Protein AF-A0A2N2JG53-F1 (afdb_monomer)

Mean predicted aligned error: 12.27 Å

Solvent-accessible surface area (backbone atoms only — not comparable to full-atom values): 10942 Å² total; per-residue (Å²)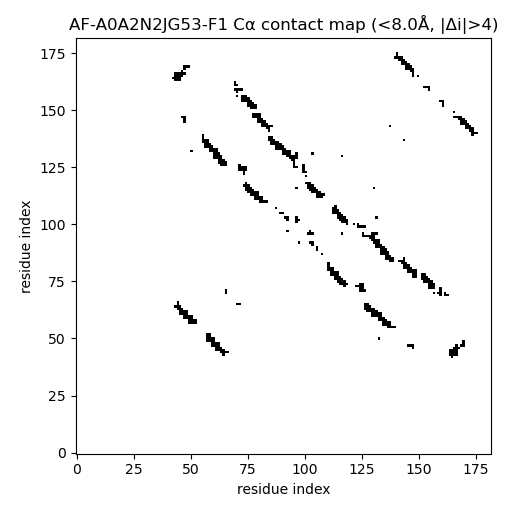: 140,90,82,85,87,82,87,86,84,85,80,91,79,88,79,88,82,84,91,78,90,75,91,74,79,88,74,83,72,78,76,77,72,67,79,81,70,76,70,80,68,68,85,39,28,35,35,67,40,82,49,71,73,52,95,51,40,40,32,36,30,38,33,38,42,73,52,96,88,47,49,61,28,34,27,41,33,36,37,34,40,46,38,62,44,59,43,84,73,51,72,47,72,25,66,24,27,54,75,37,68,36,46,72,47,76,43,85,68,85,53,32,36,44,38,35,39,35,44,97,87,54,78,49,51,43,58,61,34,44,37,31,38,40,34,28,41,44,45,87,75,40,54,31,40,40,30,72,45,86,90,51,62,46,35,35,56,64,65,33,48,55,86,65,32,72,39,72,65,42,74,43,73,46,74,76,78,76,75,83,76,132

Radius of gyration: 23.99 Å; Cα contacts (8 Å, |Δi|>4): 329; chains: 1; bounding box: 54×75×63 Å

Sequence (182 aa):
MTQHLTLGCAALALLLGGALTACDAPATRTASTPPAVSADEAPETLALALGPRADEVITVDLVYRRRAEQVAPRMMELWIDRGPGLTYLGAESLAATMAADKDLVVQDRGDALRIVVYASSNLTELDSGPLARLTFRRVAGADATLTLIPQLPIFAPASANDGLLLGPPLVLTASSATGGTP

Structure (mmCIF, N/CA/C/O backbone):
data_AF-A0A2N2JG53-F1
#
_entry.id   AF-A0A2N2JG53-F1
#
loop_
_atom_site.group_PDB
_atom_site.id
_atom_site.type_symbol
_atom_site.label_atom_id
_atom_site.label_alt_id
_atom_site.label_comp_id
_atom_site.label_asym_id
_atom_site.label_entity_id
_atom_site.label_seq_id
_atom_site.pdbx_PDB_ins_code
_atom_site.Cartn_x
_atom_site.Cartn_y
_atom_site.Cartn_z
_atom_site.occupancy
_atom_site.B_iso_or_equiv
_atom_site.auth_seq_id
_atom_site.auth_comp_id
_atom_site.auth_asym_id
_atom_site.auth_atom_id
_atom_site.pdbx_PDB_model_num
ATOM 1 N N . MET A 1 1 ? -16.201 -53.270 -5.268 1.00 51.31 1 MET A N 1
ATOM 2 C CA . MET A 1 1 ? -17.380 -52.473 -5.659 1.00 51.31 1 MET A CA 1
ATOM 3 C C . MET A 1 1 ? -16.929 -51.504 -6.727 1.00 51.31 1 MET A C 1
ATOM 5 O O . MET A 1 1 ? -15.994 -50.751 -6.504 1.00 51.31 1 MET A O 1
ATOM 9 N N . THR A 1 2 ? -17.504 -51.659 -7.908 1.00 49.53 2 THR A N 1
ATOM 10 C CA . THR A 1 2 ? -16.992 -51.201 -9.200 1.00 49.53 2 THR A CA 1
ATOM 11 C C . THR A 1 2 ? -17.960 -50.142 -9.719 1.00 49.53 2 THR A C 1
ATOM 13 O O . THR A 1 2 ? -19.114 -50.474 -9.968 1.00 49.53 2 THR A O 1
ATOM 16 N N . GLN A 1 3 ? -17.533 -48.886 -9.853 1.00 52.88 3 GLN A N 1
ATOM 17 C CA . GLN A 1 3 ? -18.294 -47.819 -10.523 1.00 52.88 3 GLN A CA 1
ATOM 18 C C . GLN A 1 3 ? -17.277 -46.945 -11.273 1.00 52.88 3 GLN A C 1
ATOM 20 O O . GLN A 1 3 ? -16.369 -46.403 -10.657 1.00 52.88 3 GLN A O 1
ATOM 25 N N . HIS A 1 4 ? -17.127 -47.127 -12.586 1.00 49.56 4 HIS A N 1
ATOM 26 C CA . HIS A 1 4 ? -17.902 -46.576 -13.712 1.00 49.56 4 HIS A CA 1
ATOM 27 C C . HIS A 1 4 ? -17.588 -45.107 -14.048 1.00 49.56 4 HIS A C 1
ATOM 29 O O . HIS A 1 4 ? -17.813 -44.195 -13.263 1.00 49.56 4 HIS A O 1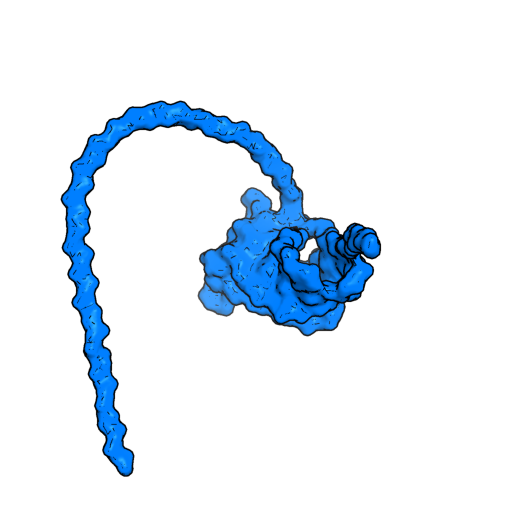
ATOM 35 N N . LEU A 1 5 ? -17.055 -44.965 -15.269 1.00 56.75 5 LEU A N 1
ATOM 36 C CA . LEU A 1 5 ? -16.703 -43.777 -16.043 1.00 56.75 5 LEU A CA 1
ATOM 37 C C . LEU A 1 5 ? -17.785 -42.689 -16.104 1.00 56.75 5 LEU A C 1
ATOM 39 O O . LEU A 1 5 ? -18.957 -43.017 -16.250 1.00 56.75 5 LEU A O 1
ATOM 43 N N . THR A 1 6 ? -17.341 -41.440 -16.300 1.00 57.38 6 THR A N 1
ATOM 44 C CA . THR A 1 6 ? -17.927 -40.565 -17.336 1.00 57.38 6 THR A CA 1
ATOM 45 C C . THR A 1 6 ? -16.889 -39.569 -17.866 1.00 57.38 6 THR A C 1
ATOM 47 O O . THR A 1 6 ? -16.484 -38.644 -17.168 1.00 57.38 6 THR A O 1
ATOM 50 N N . LEU A 1 7 ? -16.454 -39.787 -19.114 1.00 52.16 7 LEU A N 1
ATOM 51 C CA . LEU A 1 7 ? -15.767 -38.811 -19.962 1.00 52.16 7 LEU A CA 1
ATOM 52 C C . LEU A 1 7 ? -16.781 -37.739 -20.394 1.00 52.16 7 LEU A C 1
ATOM 54 O O . LEU A 1 7 ? -17.780 -38.068 -21.032 1.00 52.16 7 LEU A O 1
ATOM 58 N N . GLY A 1 8 ? -16.505 -36.470 -20.096 1.00 52.03 8 GLY A N 1
ATOM 59 C CA . GLY A 1 8 ? -17.239 -35.328 -20.640 1.00 52.03 8 GLY A CA 1
ATOM 60 C C . GLY A 1 8 ? -16.557 -34.781 -21.893 1.00 52.03 8 GLY A C 1
ATOM 61 O O . GLY A 1 8 ? -15.570 -34.061 -21.797 1.00 52.03 8 GLY A O 1
ATOM 62 N N . CYS A 1 9 ? -17.094 -35.138 -23.060 1.00 50.78 9 CYS A N 1
ATOM 63 C CA . CYS A 1 9 ? -16.890 -34.461 -24.343 1.00 50.78 9 CYS A CA 1
ATOM 64 C C . CYS A 1 9 ? -17.847 -33.266 -24.444 1.00 50.78 9 CYS A C 1
ATOM 66 O O . CYS A 1 9 ? -19.046 -33.481 -24.300 1.00 50.78 9 CYS A O 1
ATOM 68 N N . ALA A 1 10 ? -17.353 -32.064 -24.753 1.00 51.84 10 ALA A N 1
ATOM 69 C CA . ALA A 1 10 ? -18.072 -30.985 -25.454 1.00 51.84 10 ALA A CA 1
ATOM 70 C C . ALA A 1 10 ? -17.210 -29.714 -25.436 1.00 51.84 10 ALA A C 1
ATOM 72 O O . ALA A 1 10 ? -16.575 -29.424 -24.434 1.00 51.84 10 ALA A O 1
ATOM 73 N N . ALA A 1 11 ? -17.165 -28.846 -26.434 1.00 54.19 11 ALA A N 1
ATOM 74 C CA . ALA A 1 11 ? -17.415 -28.919 -27.863 1.00 54.19 11 ALA A CA 1
ATOM 75 C C . ALA A 1 11 ? -16.736 -27.650 -28.407 1.00 54.19 11 ALA A C 1
ATOM 77 O O . ALA A 1 11 ? -16.880 -26.569 -27.839 1.00 54.19 11 ALA A O 1
ATOM 78 N N . LEU A 1 12 ? -15.957 -27.797 -29.471 1.00 47.41 12 LEU A N 1
ATOM 79 C CA . LEU A 1 12 ? -15.300 -26.712 -30.184 1.00 47.41 12 LEU A CA 1
ATOM 80 C C . LEU A 1 12 ? -16.349 -25.978 -31.036 1.00 47.41 12 LEU A C 1
ATOM 82 O O . LEU A 1 12 ? -16.993 -26.609 -31.871 1.00 47.41 12 LEU A O 1
ATOM 86 N N . ALA A 1 13 ? -16.506 -24.667 -30.860 1.00 60.41 13 ALA A N 1
ATOM 87 C CA . ALA A 1 13 ? -17.309 -23.831 -31.750 1.00 60.41 13 ALA A CA 1
ATOM 88 C C . ALA A 1 13 ? -16.463 -22.649 -32.244 1.00 60.41 13 ALA A C 1
ATOM 90 O O . ALA A 1 13 ? -16.336 -21.626 -31.576 1.00 60.41 13 ALA A O 1
ATOM 91 N N . LEU A 1 14 ? -15.865 -22.825 -33.428 1.00 52.91 14 LEU A N 1
ATOM 92 C CA . LEU A 1 14 ? -15.384 -21.726 -34.259 1.00 52.91 14 LEU A CA 1
ATOM 93 C C . LEU A 1 14 ? -16.596 -20.992 -34.840 1.00 52.91 14 LEU A C 1
ATOM 95 O O . LEU A 1 14 ? -17.401 -21.598 -35.544 1.00 52.91 14 LEU A O 1
ATOM 99 N N . LEU A 1 15 ? -16.666 -19.682 -34.633 1.00 60.59 15 LEU A N 1
ATOM 100 C CA . LEU A 1 15 ? -17.494 -18.789 -35.437 1.00 60.59 15 LEU A CA 1
ATOM 101 C C . LEU A 1 15 ? -16.578 -17.779 -36.127 1.00 60.59 15 LEU A C 1
ATOM 103 O O . LEU A 1 15 ? -16.196 -16.759 -35.562 1.00 60.59 15 LEU A O 1
ATOM 107 N N . LEU A 1 16 ? -16.213 -18.117 -37.367 1.00 52.72 16 LEU A N 1
ATOM 108 C CA . LEU A 1 16 ? -15.824 -17.149 -38.386 1.00 52.72 16 LEU A CA 1
ATOM 109 C C . LEU A 1 16 ? -17.091 -16.432 -38.856 1.00 52.72 16 LEU A C 1
ATOM 111 O O . LEU A 1 16 ? -18.054 -17.086 -39.255 1.00 52.72 16 LEU A O 1
ATOM 115 N N . GLY A 1 17 ? -17.071 -15.103 -38.890 1.00 52.78 17 GLY A N 1
ATOM 116 C CA . GLY A 1 17 ? -18.155 -14.348 -39.503 1.00 52.78 17 GLY A CA 1
ATOM 117 C C . GLY A 1 17 ? -17.860 -12.862 -39.648 1.00 52.78 17 GLY A C 1
ATOM 118 O O . GLY A 1 17 ? -17.919 -12.128 -38.672 1.00 52.78 17 GLY A O 1
ATOM 119 N N . GLY A 1 18 ? -17.643 -12.436 -40.895 1.00 54.12 18 GLY A N 1
ATOM 120 C CA . GLY A 1 18 ? -18.134 -11.145 -41.383 1.00 54.12 18 GLY A CA 1
ATOM 121 C C . GLY A 1 18 ? -17.152 -9.978 -41.386 1.00 54.12 18 GLY A C 1
ATOM 122 O O . GLY A 1 18 ? -17.133 -9.168 -40.468 1.00 54.12 18 GLY A O 1
ATOM 123 N N . ALA A 1 19 ? -16.435 -9.821 -42.499 1.00 49.44 19 ALA A N 1
ATOM 124 C CA . ALA A 1 19 ? -15.928 -8.527 -42.936 1.00 49.44 19 ALA A CA 1
ATOM 125 C C . ALA A 1 19 ? -17.060 -7.745 -43.623 1.00 49.44 19 ALA A C 1
ATOM 127 O O . ALA A 1 19 ? -17.623 -8.218 -44.609 1.00 49.44 19 ALA A O 1
ATOM 128 N N . LEU A 1 20 ? -17.354 -6.538 -43.136 1.00 60.88 20 LEU A N 1
ATOM 129 C CA . LEU A 1 20 ? -17.992 -5.479 -43.915 1.00 60.88 20 LEU A CA 1
ATOM 130 C C . LEU A 1 20 ? -17.220 -4.183 -43.672 1.00 60.88 20 LEU A C 1
ATOM 132 O O . LEU A 1 20 ? -17.220 -3.609 -42.587 1.00 60.88 20 LEU A O 1
ATOM 136 N N . THR A 1 21 ? -16.517 -3.773 -44.719 1.00 53.66 21 THR A N 1
ATOM 137 C CA . THR A 1 21 ? -15.813 -2.506 -44.880 1.00 53.66 21 THR A CA 1
ATOM 138 C C . THR A 1 21 ? -16.821 -1.376 -45.071 1.00 53.66 21 THR A C 1
ATOM 140 O O . THR A 1 21 ? -17.429 -1.271 -46.136 1.00 53.66 21 THR A O 1
ATOM 143 N N . ALA A 1 22 ? -16.968 -0.515 -44.067 1.00 55.59 22 ALA A N 1
ATOM 144 C CA . ALA A 1 22 ? -17.555 0.809 -44.226 1.00 55.59 22 ALA A CA 1
ATOM 145 C C . ALA A 1 22 ? -16.414 1.838 -44.243 1.00 55.59 22 ALA A C 1
ATOM 147 O O . ALA A 1 22 ? -15.757 2.071 -43.230 1.00 55.59 22 ALA A O 1
ATOM 148 N N . CYS A 1 23 ? -16.139 2.401 -45.423 1.00 53.53 23 CYS A N 1
ATOM 149 C CA . CYS A 1 23 ? -15.329 3.606 -45.572 1.00 53.53 23 CYS A CA 1
ATOM 150 C C . CYS A 1 23 ? -16.111 4.779 -44.983 1.00 53.53 23 CYS A C 1
ATOM 152 O O . CYS A 1 23 ? -17.035 5.271 -45.628 1.00 53.53 23 CYS A O 1
ATOM 154 N N . ASP A 1 24 ? -15.729 5.220 -43.788 1.00 56.72 24 ASP A N 1
ATOM 155 C CA . ASP A 1 24 ? -16.197 6.482 -43.226 1.00 56.72 24 ASP A CA 1
ATOM 156 C C . ASP A 1 24 ? -15.110 7.555 -43.375 1.00 56.72 24 ASP A C 1
ATOM 158 O O . ASP A 1 24 ? -13.910 7.287 -43.261 1.00 56.72 24 ASP A O 1
ATOM 162 N N . ALA A 1 25 ? -15.540 8.760 -43.731 1.00 68.38 25 ALA A N 1
ATOM 163 C CA . ALA A 1 25 ? -14.691 9.873 -44.142 1.00 68.38 25 ALA A CA 1
ATOM 164 C C . ALA A 1 25 ? -13.816 10.415 -42.988 1.00 68.38 25 ALA A C 1
ATOM 166 O O . ALA A 1 25 ? -14.207 10.336 -41.821 1.00 68.38 25 ALA A O 1
ATOM 167 N N . PRO A 1 26 ? -12.650 11.032 -43.272 1.00 61.44 26 PRO A N 1
ATOM 168 C CA . PRO A 1 26 ? -11.828 11.641 -42.236 1.00 61.44 26 PRO A CA 1
ATOM 169 C C . PRO A 1 26 ? -12.497 12.928 -41.739 1.00 61.44 26 PRO A C 1
ATOM 171 O O . PRO A 1 26 ? -12.365 13.995 -42.335 1.00 61.44 26 PRO A O 1
ATOM 174 N N . ALA A 1 27 ? -13.225 12.839 -40.627 1.00 61.66 27 ALA A N 1
ATOM 175 C CA . ALA A 1 27 ? -13.630 14.015 -39.877 1.00 61.66 27 ALA A CA 1
ATOM 176 C C . ALA A 1 27 ? -12.385 14.617 -39.214 1.00 61.66 27 ALA A C 1
ATOM 178 O O . ALA A 1 27 ? -11.816 14.043 -38.282 1.00 61.66 27 ALA A O 1
ATOM 179 N N . THR A 1 28 ? -11.959 15.783 -39.693 1.00 52.16 28 THR A N 1
ATOM 180 C CA . THR A 1 28 ? -10.919 16.604 -39.073 1.00 52.16 28 THR A CA 1
ATOM 181 C C . THR A 1 28 ? -11.417 17.079 -37.707 1.00 52.16 28 THR A C 1
ATOM 183 O O . THR A 1 28 ? -11.995 18.154 -37.569 1.00 52.16 28 THR A O 1
ATOM 186 N N . ARG A 1 29 ? -11.237 16.249 -36.672 1.00 55.34 29 ARG A N 1
ATOM 187 C CA . ARG A 1 29 ? -11.362 16.678 -35.279 1.00 55.34 29 ARG A CA 1
ATOM 188 C C . ARG A 1 29 ? -10.186 17.596 -34.999 1.00 55.34 29 ARG A C 1
ATOM 190 O O . ARG A 1 29 ? -9.069 17.137 -34.780 1.00 55.34 29 ARG A O 1
ATOM 197 N N . THR A 1 30 ? -10.452 18.894 -34.993 1.00 49.91 30 THR A N 1
ATOM 198 C CA . THR A 1 30 ? -9.632 19.858 -34.270 1.00 49.91 30 THR A CA 1
ATOM 199 C C . THR A 1 30 ? -9.527 19.335 -32.844 1.00 49.91 30 THR A C 1
ATOM 201 O O . THR A 1 30 ? -10.512 19.330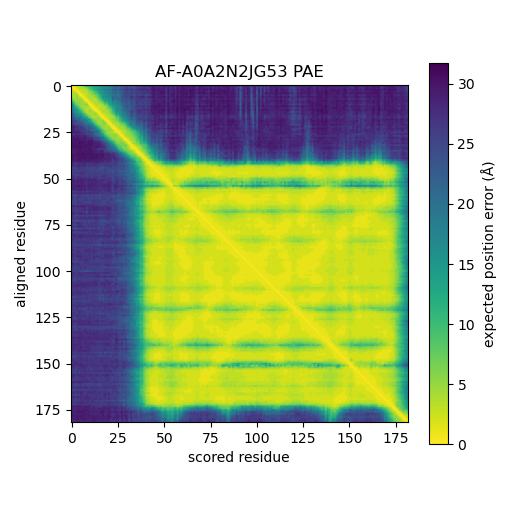 -32.105 1.00 49.91 30 THR A O 1
ATOM 204 N N . ALA A 1 31 ? -8.367 18.781 -32.495 1.00 55.25 31 ALA A N 1
ATOM 205 C CA . ALA A 1 31 ? -8.064 18.401 -31.134 1.00 55.25 31 ALA A CA 1
ATOM 206 C C . ALA A 1 31 ? -8.131 19.688 -30.310 1.00 55.25 31 ALA A C 1
ATOM 208 O O . ALA A 1 31 ? -7.213 20.505 -30.335 1.00 55.25 31 ALA A O 1
ATOM 209 N N . SER A 1 32 ? -9.249 19.902 -29.616 1.00 47.56 32 SER A N 1
ATOM 210 C CA . SER A 1 32 ? -9.236 20.706 -28.406 1.00 47.56 32 SER A CA 1
ATOM 211 C C . SER A 1 32 ? -8.284 19.987 -27.471 1.00 47.56 32 SER A C 1
ATOM 213 O O . SER A 1 32 ? -8.687 19.055 -26.781 1.00 47.56 32 SER A O 1
ATOM 215 N N . THR A 1 33 ? -7.007 20.364 -27.528 1.00 62.81 33 THR A N 1
ATOM 216 C CA . THR A 1 33 ? -6.031 20.072 -26.489 1.00 62.81 33 THR A CA 1
ATOM 217 C C . THR A 1 33 ? -6.707 20.482 -25.189 1.00 62.81 33 THR A C 1
ATOM 219 O O . THR A 1 33 ? -6.967 21.678 -25.008 1.00 62.81 33 THR A O 1
ATOM 222 N N . PRO A 1 34 ? -7.095 19.522 -24.329 1.00 53.50 34 PRO A N 1
ATOM 223 C CA . PRO A 1 34 ? -7.588 19.860 -23.010 1.00 53.50 34 PRO A CA 1
ATOM 224 C C . PRO A 1 34 ? -6.516 20.745 -22.379 1.00 53.50 34 PRO A C 1
ATOM 226 O O . PRO A 1 34 ? -5.331 20.464 -22.596 1.00 53.50 34 PRO A O 1
ATOM 229 N N . PRO A 1 35 ? -6.874 21.822 -21.659 1.00 49.00 35 PRO A N 1
ATOM 230 C CA . PRO A 1 35 ? -5.877 22.535 -20.880 1.00 49.00 35 PRO A CA 1
ATOM 231 C C . PRO A 1 35 ? -5.107 21.476 -20.099 1.00 49.00 35 PRO A C 1
ATOM 233 O O . PRO A 1 35 ? -5.726 20.636 -19.441 1.00 49.00 35 PRO A O 1
ATOM 236 N N . ALA A 1 36 ? -3.785 21.450 -20.284 1.00 49.97 36 ALA A N 1
ATOM 237 C CA . ALA A 1 36 ? -2.900 20.633 -19.485 1.00 49.97 36 ALA A CA 1
ATOM 238 C C . ALA A 1 36 ? -3.138 21.095 -18.053 1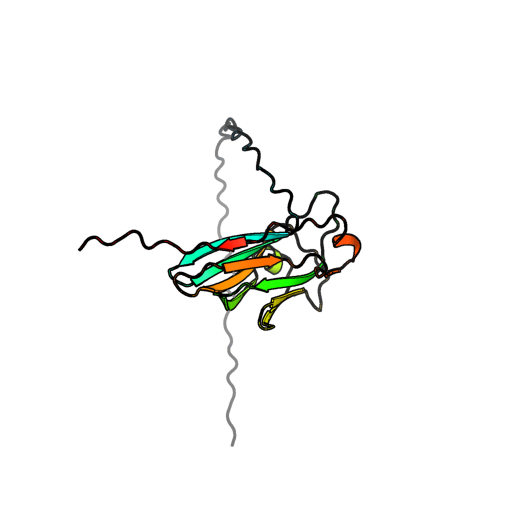.00 49.97 36 ALA A C 1
ATOM 240 O O . ALA A 1 36 ? -2.630 22.127 -17.622 1.00 49.97 36 ALA A O 1
ATOM 241 N N . VAL A 1 37 ? -4.039 20.395 -17.367 1.00 39.97 37 VAL A N 1
ATOM 242 C CA . VAL A 1 37 ? -4.190 20.505 -15.934 1.00 39.97 37 VAL A CA 1
ATOM 243 C C . VAL A 1 37 ? -2.818 20.098 -15.458 1.00 39.97 37 VAL A C 1
ATOM 245 O O . VAL A 1 37 ? -2.429 18.946 -15.647 1.00 39.97 37 VAL A O 1
ATOM 248 N N . SER A 1 38 ? -2.045 21.072 -14.984 1.00 43.06 38 SER A N 1
ATOM 249 C CA . SER A 1 38 ? -0.829 20.811 -14.243 1.00 43.06 38 SER A CA 1
ATOM 250 C C . SER A 1 38 ? -1.256 19.867 -13.136 1.00 43.06 38 SER A C 1
ATOM 252 O O . SER A 1 38 ? -1.894 20.286 -12.170 1.00 43.06 38 SER A O 1
ATOM 254 N N . ALA A 1 39 ? -1.034 18.572 -13.358 1.00 47.84 39 ALA A N 1
ATOM 255 C CA . ALA A 1 39 ? -1.100 17.594 -12.310 1.00 47.84 39 ALA A CA 1
ATOM 256 C C . ALA A 1 39 ? -0.068 18.111 -11.325 1.00 47.84 39 ALA A C 1
ATOM 258 O O . ALA A 1 39 ? 1.121 18.162 -11.632 1.00 47.84 39 ALA A O 1
ATOM 259 N N . ASP A 1 40 ? -0.568 18.634 -10.216 1.00 46.25 40 ASP A N 1
ATOM 260 C CA . ASP A 1 40 ? 0.186 18.821 -8.998 1.00 46.25 40 ASP A CA 1
ATOM 261 C C . ASP A 1 40 ? 0.703 17.417 -8.662 1.00 46.25 40 ASP A C 1
ATOM 263 O O . ASP A 1 40 ? 0.007 16.588 -8.068 1.00 46.25 40 ASP A O 1
ATOM 267 N N . GLU A 1 41 ? 1.828 17.056 -9.286 1.00 60.22 41 GLU A N 1
ATOM 268 C CA . GLU A 1 41 ? 2.471 15.766 -9.140 1.00 60.22 41 GLU A CA 1
ATOM 269 C C . GLU A 1 41 ? 2.994 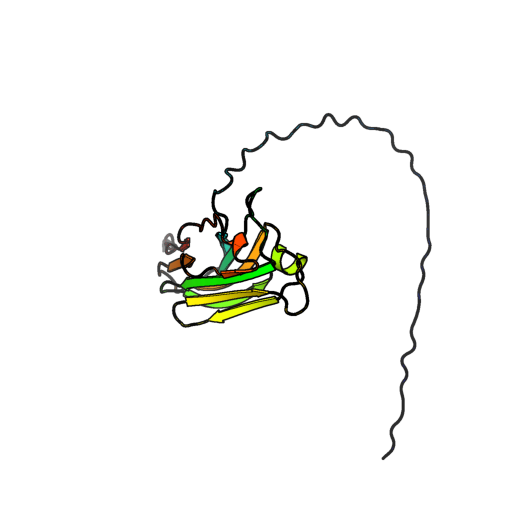15.765 -7.721 1.00 60.22 41 GLU A C 1
ATOM 271 O O . GLU A 1 41 ? 4.074 16.275 -7.428 1.00 60.22 41 GLU A O 1
ATOM 276 N N . ALA A 1 42 ? 2.147 15.243 -6.839 1.00 72.44 42 ALA A N 1
ATOM 277 C CA . ALA A 1 42 ? 2.476 14.955 -5.465 1.00 72.44 42 ALA A CA 1
ATOM 278 C C . ALA A 1 42 ? 3.882 14.309 -5.461 1.00 72.44 42 ALA A C 1
ATOM 280 O O . ALA A 1 42 ? 4.081 13.297 -6.149 1.00 72.44 42 ALA A O 1
ATOM 281 N N . PRO A 1 43 ? 4.885 14.942 -4.821 1.00 82.94 43 PRO A N 1
ATOM 282 C CA . PRO A 1 43 ? 6.293 14.583 -4.989 1.00 82.94 43 PRO A CA 1
ATOM 283 C C . PRO A 1 43 ? 6.634 13.202 -4.411 1.00 82.94 43 PRO A C 1
ATOM 285 O O . PRO A 1 43 ? 7.752 12.712 -4.587 1.00 82.94 43 PRO A O 1
ATOM 288 N N . GLU A 1 44 ? 5.699 12.587 -3.692 1.00 92.56 44 GLU A N 1
ATOM 289 C CA . GLU A 1 44 ? 5.832 11.307 -3.026 1.00 92.56 44 GLU A CA 1
ATOM 290 C C . GLU A 1 44 ? 5.919 10.144 -4.016 1.00 92.56 44 GLU A C 1
ATOM 292 O O . GLU A 1 44 ? 5.076 9.956 -4.893 1.00 92.56 44 GLU A O 1
ATOM 297 N N . THR A 1 45 ? 6.896 9.276 -3.790 1.00 94.88 45 THR A N 1
ATOM 298 C CA . THR A 1 45 ? 7.023 7.995 -4.483 1.00 94.88 45 THR A CA 1
ATOM 299 C C . THR A 1 45 ? 6.095 6.936 -3.896 1.00 94.88 45 THR A C 1
ATOM 301 O O . THR A 1 45 ? 5.624 6.057 -4.610 1.00 94.88 45 THR A O 1
ATOM 304 N N . LEU A 1 46 ? 5.844 6.984 -2.590 1.00 96.75 46 LEU A N 1
ATOM 305 C CA . LEU A 1 46 ? 4.958 6.065 -1.883 1.00 96.75 46 LEU A CA 1
ATOM 306 C C . LEU A 1 46 ? 4.030 6.865 -0.982 1.00 96.75 46 LEU A C 1
ATOM 308 O O . LEU A 1 46 ? 4.504 7.611 -0.130 1.00 96.75 46 LEU A O 1
ATOM 312 N N . ALA A 1 47 ? 2.724 6.681 -1.124 1.00 97.25 47 ALA A N 1
ATOM 313 C CA . ALA A 1 47 ? 1.746 7.411 -0.329 1.00 97.25 47 ALA A CA 1
ATOM 314 C C . ALA A 1 47 ? 0.551 6.540 0.057 1.00 97.25 47 ALA A C 1
ATOM 316 O O . ALA A 1 47 ? 0.232 5.549 -0.603 1.00 97.25 47 ALA A O 1
ATOM 317 N N . LEU A 1 48 ? -0.122 6.955 1.128 1.00 97.69 48 LEU A N 1
ATOM 318 C CA . LEU A 1 48 ? -1.422 6.435 1.525 1.00 97.69 48 LEU A CA 1
ATOM 319 C C . LEU A 1 48 ? -2.488 7.420 1.056 1.00 97.69 48 LEU A C 1
ATOM 321 O O . LEU A 1 48 ? -2.481 8.586 1.449 1.00 97.69 48 LEU A O 1
ATOM 325 N N . ALA A 1 49 ? -3.399 6.950 0.217 1.00 96.50 49 ALA A N 1
ATOM 326 C CA . ALA A 1 49 ? -4.518 7.728 -0.281 1.00 96.50 49 ALA A CA 1
ATOM 327 C C . ALA A 1 49 ? -5.812 7.188 0.315 1.00 96.50 49 ALA A C 1
ATOM 329 O O . ALA A 1 49 ? -6.037 5.983 0.389 1.00 96.50 49 ALA A O 1
ATOM 330 N N . LEU A 1 50 ? -6.688 8.082 0.744 1.00 95.06 50 LEU A N 1
ATOM 331 C CA . LEU A 1 50 ? -7.997 7.680 1.218 1.00 95.06 50 LEU A CA 1
ATOM 332 C C . LEU A 1 50 ? -8.859 7.195 0.039 1.00 95.06 50 LEU A C 1
ATOM 334 O O . LEU A 1 50 ? -9.051 7.928 -0.930 1.00 95.06 50 LEU A O 1
ATOM 338 N N . GLY A 1 51 ? -9.402 5.986 0.157 1.00 90.50 51 GLY A N 1
ATOM 339 C CA . GLY A 1 51 ? -10.378 5.433 -0.774 1.00 90.50 51 GLY A CA 1
ATOM 340 C C . GLY A 1 51 ? -11.830 5.752 -0.382 1.00 90.50 51 GLY A C 1
ATOM 341 O O . GLY A 1 51 ? -12.093 6.612 0.466 1.00 90.50 51 GLY A O 1
ATOM 342 N N . PRO A 1 52 ? -12.808 5.056 -0.987 1.00 83.62 52 PRO A N 1
ATOM 343 C CA . PRO A 1 52 ? -14.209 5.148 -0.594 1.00 83.62 52 PRO A CA 1
ATOM 344 C C . PRO A 1 52 ? -14.423 4.909 0.909 1.00 83.62 52 PRO A C 1
ATOM 346 O O . PRO A 1 52 ? -13.787 4.050 1.530 1.00 83.62 52 PRO A O 1
ATOM 349 N N . ARG A 1 53 ? -15.352 5.670 1.492 1.00 83.12 53 ARG A N 1
ATOM 350 C CA . ARG A 1 53 ? -15.768 5.557 2.895 1.00 83.12 53 ARG A CA 1
ATOM 351 C C . ARG A 1 53 ? -17.223 5.105 2.960 1.00 83.12 53 ARG A C 1
ATOM 353 O O . ARG A 1 53 ? -18.047 5.631 2.216 1.00 83.12 53 ARG A O 1
ATOM 360 N N . ALA A 1 54 ? -17.529 4.186 3.868 1.00 82.81 54 ALA A N 1
ATOM 361 C CA . ALA A 1 54 ? -18.890 3.770 4.184 1.00 82.81 54 ALA A CA 1
ATOM 362 C C . ALA A 1 54 ? -19.012 3.604 5.700 1.00 82.81 54 ALA A C 1
ATOM 364 O O . ALA A 1 54 ? -18.375 2.722 6.268 1.00 82.81 54 ALA A O 1
ATOM 365 N N . ASP A 1 55 ? -19.810 4.453 6.346 1.00 83.00 55 ASP A N 1
ATOM 366 C CA . ASP A 1 55 ? -20.030 4.458 7.796 1.00 83.00 55 ASP A CA 1
ATOM 367 C C . ASP A 1 55 ? -18.721 4.356 8.609 1.00 83.00 55 ASP A C 1
ATOM 369 O O . ASP A 1 55 ? -17.900 5.278 8.616 1.00 83.00 55 ASP A O 1
ATOM 373 N N . GLU A 1 56 ? -18.517 3.223 9.284 1.00 89.44 56 GLU A N 1
ATOM 374 C CA . GLU A 1 56 ? -17.348 2.908 10.109 1.00 89.44 56 GLU A CA 1
ATOM 375 C C . GLU A 1 56 ? -16.230 2.203 9.331 1.00 89.44 56 GLU A C 1
ATOM 377 O O . GLU A 1 56 ? -15.148 1.977 9.871 1.00 89.44 56 GLU A O 1
ATOM 382 N N . VAL A 1 57 ? -16.462 1.831 8.076 1.00 94.19 57 VAL A N 1
ATOM 383 C CA . VAL A 1 57 ? -15.471 1.177 7.225 1.00 94.19 57 VAL A CA 1
ATOM 384 C C . VAL A 1 57 ? -14.799 2.215 6.340 1.00 94.19 57 VAL A C 1
ATOM 386 O O . VAL A 1 57 ? -15.428 2.940 5.564 1.00 94.19 57 VAL A O 1
ATOM 389 N N . ILE A 1 58 ? -13.478 2.260 6.438 1.00 94.56 58 ILE A N 1
ATOM 390 C CA . ILE 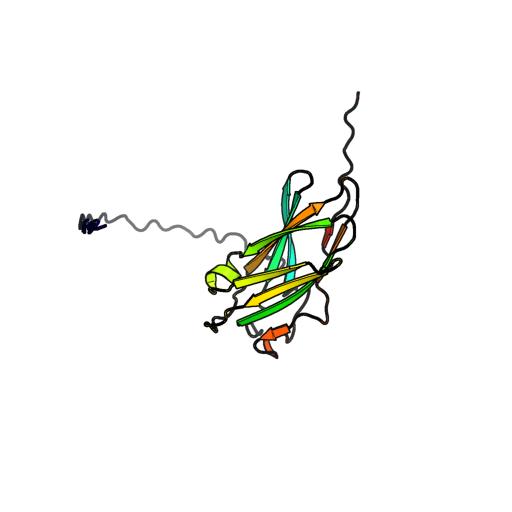A 1 58 ? -12.643 3.076 5.570 1.00 94.56 58 ILE A CA 1
ATOM 391 C C . ILE A 1 58 ? -11.754 2.177 4.729 1.00 94.56 58 ILE A C 1
ATOM 393 O O . ILE A 1 58 ? -11.278 1.131 5.179 1.00 94.56 58 ILE A O 1
ATOM 397 N N . THR A 1 59 ? -11.495 2.635 3.515 1.00 96.94 59 THR A N 1
ATOM 398 C CA . THR A 1 59 ? -10.494 2.035 2.647 1.00 96.94 59 THR A CA 1
ATOM 399 C C . THR A 1 59 ? -9.348 3.012 2.438 1.00 96.94 59 THR A C 1
ATOM 401 O O . THR A 1 59 ? -9.544 4.231 2.402 1.00 96.94 59 THR A O 1
ATOM 404 N N . VAL A 1 60 ? -8.134 2.480 2.369 1.00 97.94 60 VAL A N 1
ATOM 405 C CA . VAL A 1 60 ? -6.907 3.245 2.159 1.00 97.94 60 VAL A CA 1
ATOM 406 C C . VAL A 1 60 ? -6.095 2.545 1.088 1.00 97.94 60 VAL A C 1
ATOM 408 O O . VAL A 1 60 ? -5.721 1.385 1.248 1.00 97.94 60 VAL A O 1
ATOM 411 N N . ASP A 1 61 ? -5.818 3.258 0.009 1.00 98.19 61 ASP A N 1
ATOM 412 C CA . ASP A 1 61 ? -5.033 2.767 -1.107 1.00 98.19 61 ASP A CA 1
ATOM 413 C C . ASP A 1 61 ? -3.556 3.103 -0.866 1.00 98.19 61 ASP A C 1
ATOM 415 O O . ASP A 1 61 ? -3.187 4.249 -0.604 1.00 98.19 61 ASP A O 1
ATOM 419 N N . LEU A 1 62 ? -2.697 2.093 -0.961 1.00 98.31 62 LEU A N 1
ATOM 420 C CA . LEU A 1 62 ? -1.255 2.263 -1.058 1.00 98.31 62 LEU A CA 1
ATOM 421 C C . LEU A 1 62 ? -0.907 2.557 -2.518 1.00 98.31 62 LEU A C 1
ATOM 423 O O . LEU A 1 62 ? -1.162 1.730 -3.396 1.00 98.31 62 LEU A O 1
ATOM 427 N N . VAL A 1 63 ? -0.311 3.716 -2.777 1.00 97.88 63 VAL A N 1
ATOM 428 C CA . VAL A 1 63 ? -0.007 4.191 -4.130 1.00 97.88 63 VAL A CA 1
ATOM 429 C C . VAL A 1 63 ? 1.498 4.320 -4.311 1.00 97.88 63 VAL A C 1
ATOM 431 O O . VAL A 1 63 ? 2.165 4.955 -3.495 1.00 97.88 63 VAL A O 1
ATOM 434 N N . TYR A 1 64 ? 2.014 3.752 -5.401 1.00 97.50 64 TYR A N 1
ATOM 435 C CA . TYR A 1 64 ? 3.396 3.912 -5.842 1.00 97.50 64 TYR A CA 1
ATOM 436 C C . TYR A 1 64 ? 3.464 4.812 -7.077 1.00 97.50 64 TYR A C 1
ATOM 438 O O . TYR A 1 64 ? 2.684 4.665 -8.017 1.00 97.50 64 TYR A O 1
ATOM 446 N N . ARG A 1 65 ? 4.395 5.762 -7.076 1.00 96.25 65 ARG A N 1
ATOM 447 C CA . ARG A 1 65 ? 4.644 6.714 -8.160 1.00 96.25 65 ARG A CA 1
ATOM 448 C C . ARG A 1 65 ? 6.134 6.733 -8.448 1.00 96.25 65 ARG A C 1
ATOM 450 O O . ARG A 1 65 ? 6.911 7.429 -7.799 1.00 96.25 65 ARG A O 1
ATOM 457 N N . ARG A 1 66 ? 6.538 5.939 -9.429 1.00 93.88 66 ARG A N 1
ATOM 458 C CA . ARG A 1 66 ? 7.915 5.901 -9.899 1.00 93.88 66 ARG A CA 1
ATOM 459 C C . ARG A 1 66 ? 8.308 7.260 -10.474 1.00 93.88 66 ARG A C 1
ATOM 461 O O . ARG A 1 66 ? 7.615 7.800 -11.335 1.00 93.88 66 ARG A O 1
ATOM 468 N N . ARG A 1 67 ? 9.460 7.778 -10.047 1.00 91.56 67 ARG A N 1
ATOM 469 C CA . ARG A 1 67 ? 10.097 8.943 -10.680 1.00 91.56 67 ARG A CA 1
ATOM 470 C C . ARG A 1 67 ? 10.841 8.506 -11.942 1.00 91.56 67 ARG A C 1
ATOM 472 O O . ARG A 1 67 ? 11.341 7.387 -11.994 1.00 91.56 67 ARG A O 1
ATOM 479 N N . ALA A 1 68 ? 10.968 9.392 -12.931 1.00 88.81 68 ALA A N 1
ATOM 480 C CA . ALA A 1 68 ? 11.545 9.062 -14.243 1.00 88.81 68 ALA A CA 1
ATOM 481 C C . ALA A 1 68 ? 12.916 8.353 -14.177 1.00 88.81 68 ALA A C 1
ATOM 483 O O . ALA A 1 68 ? 13.169 7.426 -14.941 1.00 88.81 68 ALA A O 1
ATOM 484 N N . GLU A 1 69 ? 13.775 8.751 -13.237 1.00 89.06 69 GLU A N 1
ATOM 485 C CA . GLU A 1 69 ? 15.135 8.211 -13.078 1.00 89.06 69 GLU A CA 1
ATOM 486 C C . GLU A 1 69 ? 15.229 7.053 -12.070 1.00 89.06 69 GLU A C 1
ATOM 488 O O . GLU A 1 69 ? 16.285 6.445 -11.913 1.00 89.06 69 GLU A O 1
ATOM 493 N N . GLN A 1 70 ? 14.135 6.727 -11.380 1.00 93.44 70 GLN A N 1
ATOM 494 C CA . GLN A 1 70 ? 14.133 5.699 -10.347 1.00 93.44 70 GLN A CA 1
ATOM 495 C C . GLN A 1 70 ? 14.057 4.303 -10.973 1.00 93.44 70 GLN A C 1
ATOM 497 O O . GLN A 1 70 ? 13.325 4.073 -11.942 1.00 93.44 70 GLN A O 1
ATOM 502 N N . VAL A 1 71 ? 14.789 3.351 -10.396 1.00 96.00 71 VAL A N 1
ATOM 503 C CA . VAL A 1 71 ? 14.671 1.931 -10.744 1.00 96.00 71 VAL A CA 1
ATOM 504 C C . VAL A 1 71 ? 13.337 1.402 -10.218 1.00 96.00 71 VAL A C 1
ATOM 506 O O . VAL A 1 71 ? 12.996 1.621 -9.057 1.00 96.00 71 VAL A O 1
ATOM 509 N N . ALA A 1 72 ? 12.574 0.711 -11.065 1.00 96.19 72 ALA A N 1
ATOM 510 C CA . ALA A 1 72 ? 11.311 0.118 -10.646 1.00 96.19 72 ALA A CA 1
ATOM 511 C C . ALA A 1 72 ? 11.556 -1.114 -9.753 1.00 96.19 72 ALA A C 1
ATOM 513 O O . ALA A 1 72 ? 12.415 -1.948 -10.067 1.00 96.19 72 ALA A O 1
ATOM 514 N N . PRO A 1 73 ? 10.815 -1.264 -8.644 1.00 97.94 73 PRO A N 1
ATOM 515 C CA . PRO A 1 73 ? 10.952 -2.415 -7.772 1.00 97.94 73 PRO A CA 1
ATOM 516 C C . PRO A 1 73 ? 10.263 -3.642 -8.378 1.00 97.94 73 PRO A C 1
ATOM 518 O O . PRO A 1 73 ? 9.174 -3.565 -8.927 1.00 97.94 73 PRO A O 1
ATOM 521 N N . ARG A 1 74 ? 10.871 -4.814 -8.235 1.00 97.94 74 ARG A N 1
ATOM 522 C CA . ARG A 1 74 ? 10.304 -6.136 -8.570 1.00 97.94 74 ARG A CA 1
ATOM 523 C C . ARG A 1 74 ? 9.634 -6.799 -7.370 1.00 97.94 74 ARG A C 1
ATOM 525 O O . ARG A 1 74 ? 8.886 -7.766 -7.525 1.00 97.94 74 ARG A O 1
ATOM 532 N N . MET A 1 75 ? 9.959 -6.307 -6.180 1.00 98.25 75 MET A N 1
ATOM 533 C CA . MET A 1 75 ? 9.395 -6.679 -4.890 1.00 98.25 75 MET A CA 1
ATOM 534 C C . MET A 1 75 ? 9.467 -5.459 -3.973 1.00 98.25 75 MET A C 1
ATOM 536 O O . MET A 1 75 ? 10.413 -4.672 -4.065 1.00 98.25 75 MET A O 1
ATOM 540 N N . MET A 1 76 ? 8.468 -5.318 -3.108 1.00 98.38 76 MET A N 1
ATOM 541 C CA . MET A 1 76 ? 8.401 -4.285 -2.083 1.00 98.38 76 MET A CA 1
ATOM 542 C C . MET A 1 76 ? 7.993 -4.919 -0.759 1.00 98.38 76 MET A C 1
ATOM 544 O O . MET A 1 76 ? 6.986 -5.615 -0.688 1.00 98.38 76 MET A O 1
ATOM 548 N N . GLU A 1 77 ? 8.733 -4.640 0.301 1.00 98.38 77 GLU A N 1
ATOM 549 C CA . GLU A 1 77 ? 8.304 -4.816 1.681 1.00 98.38 77 GLU A CA 1
ATOM 550 C C . GLU A 1 77 ? 8.234 -3.440 2.340 1.00 98.38 77 GLU A C 1
ATOM 552 O O . GLU A 1 77 ? 9.110 -2.607 2.135 1.00 98.38 77 GLU A O 1
ATOM 557 N N . LEU A 1 78 ? 7.182 -3.174 3.104 1.00 97.81 78 LEU A N 1
ATOM 558 C CA . LEU A 1 78 ? 6.988 -1.914 3.814 1.00 97.81 78 LEU A CA 1
ATOM 559 C C . LEU A 1 78 ? 6.155 -2.122 5.070 1.00 97.81 78 LEU A C 1
ATOM 561 O O . LEU A 1 78 ? 5.474 -3.137 5.237 1.00 97.81 78 LEU A O 1
ATOM 565 N N . TRP A 1 79 ? 6.208 -1.131 5.949 1.00 98.38 79 TRP A N 1
ATOM 566 C CA . TRP A 1 79 ? 5.482 -1.139 7.206 1.00 98.38 79 TRP A CA 1
ATOM 567 C C . TRP A 1 79 ? 4.632 0.117 7.336 1.00 98.38 79 TRP A C 1
ATOM 569 O O . TRP A 1 79 ? 5.087 1.221 7.028 1.00 98.38 79 TRP A O 1
ATOM 579 N N . ILE A 1 80 ? 3.399 -0.069 7.799 1.00 98.31 80 ILE A N 1
ATOM 580 C CA . ILE A 1 80 ? 2.477 1.015 8.128 1.00 98.31 80 ILE A CA 1
ATOM 581 C C . ILE A 1 80 ? 2.200 0.954 9.621 1.00 98.31 80 ILE A C 1
ATOM 583 O O . ILE A 1 80 ? 1.647 -0.034 10.097 1.00 98.31 80 ILE A O 1
ATOM 587 N N . ASP A 1 81 ? 2.556 2.014 10.334 1.00 98.19 81 ASP A N 1
ATOM 588 C CA . ASP A 1 81 ? 2.098 2.249 11.696 1.00 98.19 81 ASP A CA 1
ATOM 589 C C . ASP A 1 81 ? 0.611 2.629 11.675 1.00 98.19 81 ASP A C 1
ATOM 591 O O . ASP A 1 81 ? 0.173 3.489 10.900 1.00 98.19 81 ASP A O 1
ATOM 595 N N . ARG A 1 82 ? -0.170 1.940 12.500 1.00 96.94 82 ARG A N 1
ATOM 596 C CA . ARG A 1 82 ? -1.615 2.068 12.650 1.00 96.94 82 ARG A CA 1
ATOM 597 C C . ARG A 1 82 ? -1.889 2.677 14.013 1.00 96.94 82 ARG A C 1
ATOM 599 O O . ARG A 1 82 ? -1.887 1.998 15.037 1.00 96.94 82 ARG A O 1
ATOM 606 N N . GLY A 1 83 ? -2.218 3.963 13.991 1.00 95.31 83 GLY A N 1
ATOM 607 C CA . GLY A 1 83 ? -2.678 4.681 15.165 1.00 95.31 83 GLY A CA 1
ATOM 608 C C . GLY A 1 83 ? -3.936 4.052 15.785 1.00 95.31 83 GLY A C 1
ATOM 609 O O . GLY A 1 83 ? -4.621 3.228 15.164 1.00 95.31 83 GLY A O 1
ATOM 610 N N . PRO A 1 84 ? -4.268 4.450 17.023 1.00 95.00 84 PRO A N 1
ATOM 611 C CA . PRO A 1 84 ? -5.432 3.932 17.727 1.00 95.00 84 PRO A CA 1
ATOM 612 C C . PRO A 1 84 ? -6.731 4.231 16.966 1.00 95.00 84 PRO A C 1
ATOM 614 O O . PRO A 1 84 ? -6.791 5.086 16.086 1.00 95.00 84 PRO A O 1
ATOM 617 N N . GLY A 1 85 ? -7.798 3.513 17.318 1.00 93.44 85 GLY A N 1
ATOM 618 C CA . GLY A 1 85 ? -9.116 3.726 16.715 1.00 93.44 85 GLY A CA 1
ATOM 619 C C . GLY A 1 85 ? -9.308 3.058 15.351 1.00 93.44 85 GLY A C 1
ATOM 620 O O . GLY A 1 85 ? -10.369 3.227 14.755 1.00 93.44 85 GLY A O 1
ATOM 621 N N . LEU A 1 86 ? -8.341 2.264 14.877 1.00 96.19 86 LEU A N 1
ATOM 622 C CA . LEU A 1 86 ? -8.464 1.437 13.674 1.00 96.19 86 LEU A CA 1
ATOM 623 C C . LEU A 1 86 ? -8.292 -0.046 13.996 1.00 96.19 86 LEU A C 1
ATOM 625 O O . LEU A 1 86 ? -7.354 -0.458 14.671 1.00 96.19 86 LEU A O 1
ATOM 629 N N . THR A 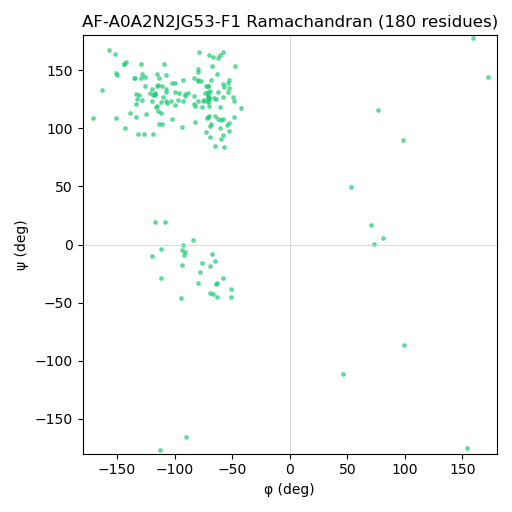1 87 ? -9.183 -0.865 13.449 1.00 96.56 87 THR A N 1
ATOM 630 C CA . THR A 1 87 ? -9.056 -2.322 13.378 1.00 96.56 87 THR A CA 1
ATOM 631 C C . THR A 1 87 ? -8.870 -2.705 11.919 1.00 96.56 87 THR A C 1
ATOM 633 O O . THR A 1 87 ? -9.721 -2.377 11.095 1.00 96.56 87 THR A O 1
ATOM 636 N N . TYR A 1 88 ? -7.787 -3.396 11.578 1.00 97.88 88 TYR A N 1
ATOM 637 C CA . TYR A 1 88 ? -7.608 -3.913 10.221 1.00 97.88 88 TYR A CA 1
ATOM 638 C C . TYR A 1 88 ? -8.566 -5.069 9.945 1.00 97.88 88 TYR A C 1
ATOM 640 O O . TYR A 1 88 ? -8.772 -5.935 10.794 1.00 97.88 88 TYR A O 1
ATOM 648 N N . LEU A 1 89 ? -9.168 -5.050 8.759 1.00 97.94 89 LEU A N 1
ATOM 649 C CA . LEU A 1 89 ? -10.144 -6.047 8.325 1.00 97.94 89 LEU A CA 1
ATOM 650 C C . LEU A 1 89 ? -9.627 -6.923 7.184 1.00 97.94 89 LEU A C 1
ATOM 652 O O . LEU A 1 89 ? -10.060 -8.063 7.054 1.00 97.94 89 LEU A O 1
ATOM 656 N N . GLY A 1 90 ? -8.725 -6.406 6.352 1.00 98.12 90 GLY A N 1
ATOM 657 C CA . GLY A 1 90 ? -8.209 -7.140 5.203 1.00 98.12 90 GLY A CA 1
ATOM 658 C C . GLY A 1 90 ? -7.610 -6.230 4.142 1.00 98.12 90 GLY A C 1
ATOM 659 O O . GLY A 1 90 ? -7.605 -5.004 4.278 1.00 98.12 90 GLY A O 1
ATOM 660 N N . ALA A 1 91 ? -7.080 -6.840 3.087 1.00 98.56 91 ALA A N 1
ATOM 661 C CA . ALA A 1 91 ? -6.524 -6.126 1.952 1.00 98.56 91 ALA A CA 1
ATOM 662 C C . ALA A 1 91 ? -6.785 -6.855 0.635 1.00 98.56 91 ALA A C 1
ATOM 664 O O . ALA A 1 91 ? -6.938 -8.075 0.616 1.00 98.56 91 ALA A O 1
ATOM 665 N N . GLU A 1 92 ? -6.786 -6.094 -0.452 1.00 98.44 92 GLU A N 1
ATOM 666 C CA . GLU A 1 92 ? -6.867 -6.593 -1.824 1.00 98.44 92 GLU A CA 1
ATOM 667 C C . GLU A 1 92 ? -5.745 -5.995 -2.681 1.00 98.44 92 GLU A C 1
ATOM 669 O O . GLU A 1 92 ? -5.329 -4.849 -2.475 1.00 98.44 92 GLU A O 1
ATOM 674 N N . SER A 1 93 ? -5.250 -6.775 -3.643 1.00 98.44 93 SER A N 1
ATOM 675 C CA . SER A 1 93 ? -4.328 -6.291 -4.672 1.00 98.44 93 SER A CA 1
ATOM 676 C C . SER A 1 93 ? -5.044 -5.325 -5.611 1.00 98.44 93 SER A C 1
ATOM 678 O O . SER A 1 93 ? -6.193 -5.552 -5.983 1.00 98.44 93 SER A O 1
ATOM 680 N N . LEU A 1 94 ? -4.349 -4.271 -6.036 1.00 98.12 94 LEU A N 1
ATOM 681 C CA . LEU A 1 94 ? -4.860 -3.309 -7.012 1.00 98.12 94 LEU A CA 1
ATOM 682 C C . LEU A 1 94 ? -4.087 -3.383 -8.336 1.00 98.12 94 LEU A C 1
ATOM 684 O O . LEU A 1 94 ? -3.221 -4.238 -8.529 1.00 98.12 94 LEU A O 1
ATOM 688 N N . ALA A 1 95 ? -4.441 -2.492 -9.265 1.00 98.00 95 ALA A N 1
ATOM 689 C CA . ALA A 1 95 ? -4.064 -2.564 -10.672 1.00 98.00 95 ALA A CA 1
ATOM 690 C C . ALA A 1 95 ? -2.560 -2.772 -10.921 1.00 98.00 95 ALA A C 1
ATOM 692 O O . ALA A 1 95 ? -2.217 -3.623 -11.735 1.00 98.00 95 ALA A O 1
ATOM 693 N N . ALA A 1 96 ? -1.669 -2.056 -10.225 1.00 98.12 96 ALA A N 1
ATOM 694 C CA . ALA A 1 96 ? -0.226 -2.179 -10.460 1.00 98.12 96 ALA A CA 1
ATOM 695 C C . ALA A 1 96 ? 0.325 -3.540 -9.997 1.00 98.12 96 ALA A C 1
ATOM 697 O O . ALA A 1 96 ? 1.085 -4.185 -10.715 1.00 98.12 96 ALA A O 1
ATOM 698 N N . THR A 1 97 ? -0.125 -4.020 -8.836 1.00 98.50 97 THR A N 1
ATOM 699 C CA . THR A 1 97 ? 0.221 -5.352 -8.313 1.00 98.50 97 THR A CA 1
ATOM 700 C C . THR A 1 97 ? -0.301 -6.462 -9.226 1.00 98.50 97 THR A C 1
ATOM 702 O O . THR A 1 97 ? 0.437 -7.386 -9.559 1.00 98.50 97 THR A O 1
ATOM 705 N N . MET A 1 98 ? -1.557 -6.355 -9.672 1.00 98.31 98 MET A N 1
ATOM 706 C CA . MET A 1 98 ? -2.184 -7.344 -10.554 1.00 98.31 98 MET A CA 1
ATOM 707 C C . MET A 1 98 ? -1.542 -7.377 -11.944 1.00 98.31 98 MET A C 1
ATOM 709 O O . MET A 1 98 ? -1.301 -8.454 -12.478 1.00 98.31 98 MET A O 1
ATOM 713 N N . ALA A 1 99 ? -1.248 -6.213 -12.531 1.00 98.06 99 ALA A N 1
ATOM 714 C CA . ALA A 1 99 ? -0.629 -6.121 -13.853 1.00 98.06 99 ALA A CA 1
ATOM 715 C C . ALA A 1 99 ? 0.782 -6.729 -13.878 1.00 98.06 99 ALA A C 1
ATOM 717 O O . ALA A 1 99 ? 1.175 -7.328 -14.876 1.00 98.06 99 ALA A O 1
ATOM 718 N N . ALA A 1 100 ? 1.519 -6.614 -12.771 1.00 98.06 100 ALA A N 1
ATOM 719 C CA . ALA A 1 100 ? 2.837 -7.219 -12.603 1.00 98.06 100 ALA A CA 1
ATOM 720 C C . ALA A 1 100 ? 2.790 -8.695 -12.153 1.00 98.06 100 ALA A C 1
ATOM 722 O O . ALA A 1 100 ? 3.850 -9.275 -11.898 1.00 98.06 100 ALA A O 1
ATOM 723 N N . ASP A 1 101 ? 1.593 -9.292 -12.043 1.00 98.12 101 ASP A N 1
ATOM 724 C CA . ASP A 1 101 ? 1.373 -10.669 -11.582 1.00 98.12 101 ASP A CA 1
ATOM 725 C C . ASP A 1 101 ? 2.053 -10.930 -10.224 1.00 98.12 101 ASP A C 1
ATOM 727 O O . ASP A 1 101 ? 2.856 -11.847 -10.058 1.00 98.12 101 ASP A O 1
ATOM 731 N N . LYS A 1 102 ? 1.824 -10.033 -9.257 1.00 98.31 102 LYS A N 1
ATOM 732 C CA . LYS A 1 102 ? 2.403 -10.120 -7.911 1.00 98.31 102 LYS A CA 1
ATOM 733 C C . LYS A 1 102 ? 1.352 -10.505 -6.876 1.00 98.31 102 LYS A C 1
ATOM 735 O O . LYS A 1 102 ? 0.207 -10.055 -6.918 1.00 98.31 102 LYS A O 1
ATOM 740 N N . ASP A 1 103 ? 1.796 -11.260 -5.884 1.00 98.38 103 ASP A N 1
ATOM 741 C CA . ASP A 1 103 ? 1.054 -11.536 -4.667 1.00 98.38 103 ASP A CA 1
ATOM 742 C C . ASP A 1 103 ? 1.169 -10.360 -3.693 1.00 98.38 103 ASP A C 1
ATOM 744 O O . ASP A 1 103 ? 2.244 -9.781 -3.501 1.00 98.38 103 ASP A O 1
ATOM 748 N N . LEU A 1 104 ? 0.057 -10.052 -3.025 1.00 98.69 104 LEU A N 1
ATOM 749 C CA . LEU A 1 104 ? 0.005 -9.155 -1.877 1.00 98.69 104 LEU A CA 1
ATOM 750 C C . LEU A 1 104 ? -0.122 -9.984 -0.599 1.00 98.69 104 LEU A C 1
ATOM 752 O O . LEU A 1 104 ? -1.083 -10.729 -0.418 1.00 98.69 104 LEU A O 1
ATOM 756 N N . VAL A 1 105 ? 0.812 -9.799 0.327 1.00 98.56 105 VAL A N 1
ATOM 757 C CA . VAL A 1 105 ? 0.760 -10.382 1.668 1.00 98.56 105 VAL A CA 1
ATOM 758 C C . VAL A 1 105 ? 0.747 -9.261 2.690 1.00 98.56 105 VAL A C 1
ATOM 760 O O . VAL A 1 105 ? 1.663 -8.444 2.741 1.00 98.56 105 VAL A O 1
ATOM 763 N N . VAL A 1 106 ? -0.275 -9.249 3.543 1.00 98.62 106 VAL A N 1
ATOM 764 C CA . VAL A 1 106 ? -0.376 -8.311 4.664 1.00 98.62 106 VAL A CA 1
ATOM 765 C C . VAL A 1 106 ? -0.414 -9.091 5.969 1.00 98.62 106 VAL A C 1
ATOM 767 O O . VAL A 1 106 ? -1.193 -10.028 6.125 1.00 98.62 106 VAL A O 1
ATOM 770 N N . GLN A 1 107 ? 0.448 -8.716 6.910 1.00 98.56 107 GLN A N 1
ATOM 771 C CA . GLN A 1 107 ? 0.508 -9.298 8.246 1.00 98.56 107 GLN A CA 1
ATOM 772 C C . GLN A 1 107 ? 0.148 -8.225 9.271 1.00 98.56 107 GLN A C 1
ATOM 774 O O . GLN A 1 107 ? 0.858 -7.224 9.385 1.00 98.56 107 GLN A O 1
ATOM 779 N N . ASP A 1 108 ? -0.924 -8.449 10.031 1.00 97.94 108 ASP A N 1
ATOM 780 C CA . ASP A 1 108 ? -1.250 -7.618 11.192 1.00 97.94 108 ASP A CA 1
ATOM 781 C C . ASP A 1 108 ? -0.303 -7.960 12.350 1.00 97.94 108 ASP A C 1
ATOM 783 O O . ASP A 1 108 ? -0.165 -9.124 12.738 1.00 97.94 108 ASP A O 1
ATOM 787 N N . ARG A 1 109 ? 0.393 -6.946 12.867 1.00 97.50 109 ARG A N 1
ATOM 788 C CA . ARG A 1 109 ? 1.368 -7.049 13.958 1.00 97.50 109 ARG A CA 1
ATOM 789 C C . ARG A 1 109 ? 0.949 -6.247 15.192 1.00 97.50 109 ARG A C 1
ATOM 791 O O . ARG A 1 109 ? 1.786 -5.991 16.048 1.00 97.50 109 ARG A O 1
ATOM 798 N N . GLY A 1 110 ? -0.333 -5.908 15.324 1.00 95.25 110 GLY A N 1
ATOM 799 C CA . GLY A 1 110 ? -0.869 -5.197 16.484 1.00 95.25 110 GLY A CA 1
ATOM 800 C C . GLY A 1 110 ? -1.025 -3.708 16.210 1.00 95.25 110 GLY A C 1
ATOM 801 O O . GLY A 1 110 ? -2.100 -3.270 15.824 1.00 95.25 110 GLY A O 1
ATOM 802 N N . ASP A 1 111 ? 0.012 -2.913 16.415 1.00 96.31 111 ASP A N 1
ATOM 803 C CA . ASP A 1 111 ? 0.019 -1.484 16.071 1.00 96.31 111 ASP A CA 1
ATOM 804 C C . ASP A 1 111 ? 0.567 -1.219 14.666 1.00 96.31 111 ASP A C 1
ATOM 806 O O . ASP A 1 111 ? 0.418 -0.121 14.157 1.00 96.31 111 ASP A O 1
ATOM 810 N N . ALA A 1 112 ? 1.125 -2.221 13.989 1.00 97.62 112 ALA A N 1
ATOM 811 C CA . ALA A 1 112 ? 1.653 -2.066 12.641 1.00 97.62 112 ALA A CA 1
ATOM 812 C C . ALA A 1 112 ? 1.132 -3.130 11.669 1.00 97.62 112 ALA A C 1
ATOM 814 O O . ALA A 1 112 ? 0.772 -4.248 12.045 1.00 97.62 112 ALA A O 1
ATOM 815 N N . LEU A 1 113 ? 1.142 -2.788 10.384 1.00 98.50 113 LEU A N 1
ATOM 816 C CA . LEU A 1 113 ? 0.943 -3.713 9.276 1.00 98.50 113 LEU A CA 1
ATOM 817 C C . LEU A 1 113 ? 2.258 -3.892 8.527 1.00 98.50 113 LEU A C 1
ATOM 819 O O . LEU A 1 113 ? 2.838 -2.913 8.061 1.00 98.50 113 LEU A O 1
ATOM 823 N N . ARG A 1 114 ? 2.691 -5.141 8.347 1.00 98.50 114 ARG A N 1
ATOM 824 C CA . ARG A 1 114 ? 3.755 -5.483 7.395 1.00 98.50 114 ARG A CA 1
ATOM 825 C C . ARG A 1 114 ? 3.116 -5.846 6.065 1.00 98.50 114 ARG A C 1
ATOM 827 O O . ARG A 1 114 ? 2.300 -6.765 6.012 1.00 98.50 114 ARG A O 1
ATOM 834 N N . ILE A 1 115 ? 3.500 -5.152 5.006 1.00 98.56 115 ILE A N 1
ATOM 835 C CA . ILE A 1 115 ? 2.970 -5.333 3.657 1.00 98.56 115 ILE A CA 1
ATOM 836 C C . ILE A 1 115 ? 4.108 -5.791 2.757 1.00 98.56 115 ILE A C 1
ATOM 838 O O . ILE A 1 115 ? 5.166 -5.169 2.731 1.00 98.56 115 ILE A O 1
ATOM 842 N N . VAL A 1 116 ? 3.883 -6.872 2.018 1.00 98.56 116 VAL A N 1
ATOM 843 C CA . VAL A 1 116 ? 4.831 -7.422 1.051 1.00 98.56 116 VAL A CA 1
ATOM 844 C C . VAL A 1 116 ? 4.118 -7.608 -0.283 1.00 98.56 116 VAL A C 1
ATOM 846 O O . VAL A 1 116 ? 3.104 -8.298 -0.348 1.00 98.56 116 VAL A O 1
ATOM 849 N N . VAL A 1 117 ? 4.657 -7.006 -1.339 1.00 98.50 117 VAL A N 1
ATOM 850 C CA . VAL A 1 117 ? 4.246 -7.206 -2.731 1.00 98.50 117 VAL A CA 1
ATOM 851 C C . VAL A 1 117 ? 5.382 -7.924 -3.442 1.00 98.50 117 VAL A C 1
ATOM 853 O O . VAL A 1 117 ? 6.475 -7.372 -3.574 1.00 98.50 117 VAL A O 1
ATOM 856 N N . TYR A 1 118 ? 5.168 -9.169 -3.858 1.00 98.25 118 TYR A N 1
ATOM 857 C CA . TYR A 1 118 ? 6.228 -9.994 -4.441 1.00 98.25 118 TYR A CA 1
ATOM 858 C C . TYR A 1 118 ? 5.667 -11.100 -5.335 1.00 98.25 118 TYR A C 1
ATOM 860 O O . TYR A 1 118 ? 4.482 -11.389 -5.307 1.00 98.25 118 TYR A O 1
ATOM 868 N N . ALA A 1 119 ? 6.531 -11.743 -6.115 1.00 96.50 119 ALA A N 1
ATOM 869 C CA . ALA A 1 119 ? 6.235 -13.023 -6.747 1.00 96.50 119 ALA A CA 1
ATOM 870 C C . ALA A 1 119 ? 7.436 -13.944 -6.551 1.00 96.50 119 ALA A C 1
ATOM 872 O O . ALA A 1 119 ? 8.583 -13.495 -6.591 1.00 96.50 119 ALA A O 1
ATOM 873 N N . SER A 1 120 ? 7.179 -15.233 -6.339 1.00 93.88 120 SER A N 1
ATOM 874 C CA . SER A 1 120 ? 8.244 -16.231 -6.170 1.00 93.88 120 SER A CA 1
ATOM 875 C C . SER A 1 120 ? 8.888 -16.653 -7.496 1.00 93.88 120 SER A C 1
ATOM 877 O O . SER A 1 120 ? 10.030 -17.107 -7.505 1.00 93.88 120 SER A O 1
ATOM 879 N N . SER A 1 121 ? 8.170 -16.495 -8.613 1.00 94.31 121 SER A N 1
ATOM 880 C CA . SER A 1 121 ? 8.536 -17.042 -9.925 1.00 94.31 121 SER A CA 1
ATOM 881 C C . SER A 1 121 ? 8.739 -15.996 -11.022 1.00 94.31 121 SER A C 1
ATOM 883 O O . SER A 1 121 ? 9.237 -16.346 -12.091 1.00 94.31 121 SER A O 1
ATOM 885 N N . ASN A 1 122 ? 8.387 -14.726 -10.788 1.00 94.38 122 ASN A N 1
ATOM 886 C CA . ASN A 1 122 ? 8.539 -13.667 -11.784 1.00 94.38 122 ASN A CA 1
ATOM 887 C C . ASN A 1 122 ? 9.338 -12.472 -11.243 1.00 94.38 122 ASN A C 1
ATOM 889 O O . ASN A 1 122 ? 9.231 -12.077 -10.080 1.00 94.38 122 ASN A O 1
ATOM 893 N N . LEU A 1 123 ? 10.126 -11.873 -12.135 1.00 96.31 123 LEU A N 1
ATOM 894 C CA . LEU A 1 123 ? 10.936 -10.683 -11.875 1.00 96.31 123 LEU A CA 1
ATOM 895 C C . LEU A 1 123 ? 10.369 -9.439 -12.570 1.00 96.31 123 LEU A C 1
ATOM 897 O O . LEU A 1 123 ? 11.102 -8.472 -12.760 1.00 96.31 123 LEU A O 1
ATOM 901 N N . THR A 1 124 ? 9.090 -9.465 -12.952 1.00 98.06 124 THR A N 1
ATOM 902 C CA . THR A 1 124 ? 8.404 -8.315 -13.548 1.00 98.06 124 THR A CA 1
ATOM 903 C C . THR A 1 124 ? 8.467 -7.135 -12.584 1.00 98.06 124 THR A C 1
ATOM 905 O O . THR A 1 124 ? 8.352 -7.308 -11.366 1.00 98.06 124 THR A O 1
ATOM 908 N N . GLU A 1 125 ? 8.724 -5.949 -13.117 1.00 98.12 125 GLU A N 1
ATOM 909 C CA . GLU A 1 125 ? 8.802 -4.713 -12.344 1.00 98.12 125 GLU A CA 1
ATOM 910 C C . GLU A 1 125 ? 7.395 -4.181 -12.041 1.00 98.12 125 GLU A C 1
ATOM 912 O O . GLU A 1 125 ? 6.457 -4.399 -12.806 1.00 98.12 125 GLU A O 1
ATOM 917 N N . LEU A 1 126 ? 7.242 -3.518 -10.897 1.00 97.88 126 LEU A N 1
ATOM 918 C CA . LEU A 1 126 ? 6.030 -2.805 -10.519 1.00 97.88 126 LEU A CA 1
ATOM 919 C C . LEU A 1 126 ? 6.049 -1.423 -11.169 1.00 97.88 126 LEU A C 1
ATOM 921 O O . LEU A 1 126 ? 6.943 -0.612 -10.912 1.00 97.88 126 LEU A O 1
ATOM 925 N N . ASP A 1 127 ? 5.035 -1.154 -11.982 1.00 96.69 127 ASP A N 1
ATOM 926 C CA . ASP A 1 127 ? 4.795 0.171 -12.540 1.00 96.69 127 ASP A CA 1
ATOM 927 C C . ASP A 1 127 ? 4.118 1.103 -11.527 1.00 96.69 127 ASP A C 1
ATOM 929 O O . ASP A 1 127 ? 3.586 0.683 -10.495 1.00 96.69 127 ASP A O 1
ATOM 933 N N . SER A 1 128 ? 4.124 2.402 -11.837 1.00 97.12 128 SER A N 1
ATOM 934 C CA . SER A 1 128 ? 3.362 3.400 -11.086 1.00 97.12 128 SER A CA 1
ATOM 935 C C . SER A 1 128 ? 1.876 3.048 -11.055 1.00 97.12 128 SER A C 1
ATOM 937 O O . SER A 1 128 ? 1.268 2.749 -12.081 1.00 97.12 128 SER A O 1
ATOM 939 N N . GLY A 1 129 ? 1.263 3.165 -9.883 1.00 97.38 129 GLY A N 1
ATOM 940 C CA . GLY A 1 129 ? -0.164 2.972 -9.703 1.00 97.38 129 GLY A CA 1
ATOM 941 C C . GLY A 1 129 ? -0.546 2.531 -8.292 1.00 97.38 129 GLY A C 1
ATOM 942 O O . GLY A 1 129 ? 0.291 2.469 -7.385 1.00 97.38 129 GLY A O 1
ATOM 943 N N . PRO A 1 130 ? -1.839 2.239 -8.083 1.00 97.75 130 PRO A N 1
ATOM 944 C CA . PRO A 1 130 ? -2.316 1.680 -6.831 1.00 97.75 130 PRO A CA 1
ATOM 945 C C . PRO A 1 130 ? -1.851 0.223 -6.687 1.00 97.75 130 PRO A C 1
ATOM 947 O O . PRO A 1 130 ? -2.073 -0.604 -7.576 1.00 97.75 130 PRO A O 1
ATOM 950 N N . LEU A 1 131 ? -1.220 -0.087 -5.554 1.00 98.44 131 LEU A N 1
ATOM 951 C CA . LEU A 1 131 ? -0.650 -1.399 -5.242 1.00 98.44 131 LEU A CA 1
ATOM 952 C C . LEU A 1 131 ? -1.620 -2.278 -4.450 1.00 98.44 131 LEU A C 1
ATOM 954 O O . LEU A 1 131 ? -1.794 -3.456 -4.760 1.00 98.44 131 LEU A O 1
ATOM 958 N N . ALA A 1 132 ? -2.241 -1.711 -3.420 1.00 98.50 132 ALA A N 1
ATOM 959 C CA . ALA A 1 132 ? -3.095 -2.438 -2.491 1.00 98.50 132 ALA A CA 1
ATOM 960 C C . ALA A 1 132 ? -4.178 -1.523 -1.928 1.00 98.50 132 ALA A C 1
ATOM 962 O O . ALA A 1 132 ? -3.915 -0.343 -1.698 1.00 98.50 132 ALA A O 1
ATOM 963 N N . ARG A 1 133 ? -5.357 -2.078 -1.645 1.00 98.44 133 ARG A N 1
ATOM 964 C CA . ARG A 1 133 ? -6.379 -1.428 -0.823 1.00 98.44 133 ARG A CA 1
ATOM 965 C C . ARG A 1 133 ? -6.436 -2.113 0.523 1.00 98.44 133 ARG A C 1
ATOM 967 O O . ARG A 1 133 ? -6.655 -3.316 0.605 1.00 98.44 133 ARG A O 1
ATOM 974 N N . LEU A 1 134 ? -6.260 -1.335 1.576 1.00 98.44 134 LEU A N 1
ATOM 975 C CA . LEU A 1 134 ? -6.357 -1.761 2.961 1.00 98.44 134 LEU A CA 1
ATOM 976 C C . LEU A 1 134 ? -7.725 -1.355 3.499 1.00 98.44 134 LEU A C 1
ATOM 978 O O . LEU A 1 134 ? -8.139 -0.206 3.348 1.00 98.44 134 LEU A O 1
ATOM 982 N N . THR A 1 135 ? -8.417 -2.286 4.144 1.00 97.94 135 THR A N 1
ATOM 983 C CA . THR A 1 135 ? -9.727 -2.038 4.744 1.00 97.94 135 THR A CA 1
ATOM 984 C C . THR A 1 135 ? -9.597 -2.008 6.256 1.00 97.94 135 THR A C 1
ATOM 986 O O . THR A 1 135 ? -9.023 -2.918 6.862 1.00 97.94 135 THR A O 1
ATOM 989 N N . PHE A 1 136 ? -10.164 -0.976 6.870 1.00 97.12 136 PHE A N 1
ATOM 990 C CA . PHE A 1 136 ? -10.182 -0.812 8.315 1.00 97.12 136 PHE A CA 1
ATOM 991 C C . PHE A 1 136 ? -11.597 -0.531 8.800 1.00 97.12 136 PHE A C 1
ATOM 993 O O . PHE A 1 136 ? -12.342 0.218 8.170 1.00 97.12 136 PHE A O 1
ATOM 1000 N N . ARG A 1 137 ? -11.937 -1.076 9.967 1.00 95.69 137 ARG A N 1
ATOM 1001 C CA . ARG A 1 137 ? -13.033 -0.571 10.788 1.00 95.69 137 ARG A CA 1
ATOM 1002 C C . ARG A 1 137 ? -12.488 0.508 11.704 1.00 95.69 137 ARG A C 1
ATOM 1004 O O . ARG A 1 137 ? -11.496 0.292 12.401 1.00 95.69 137 ARG A O 1
ATOM 1011 N N . ARG A 1 138 ? -13.161 1.642 11.732 1.00 92.88 138 ARG A N 1
ATOM 1012 C CA . ARG A 1 138 ? -12.849 2.780 12.576 1.00 92.88 138 ARG A CA 1
ATOM 1013 C C . ARG A 1 138 ? -13.759 2.796 13.797 1.00 92.88 138 ARG A C 1
ATOM 1015 O O . ARG A 1 138 ? -14.955 2.560 13.687 1.00 92.88 138 ARG A O 1
ATOM 1022 N N . VAL A 1 139 ? -13.195 3.109 14.957 1.00 91.62 1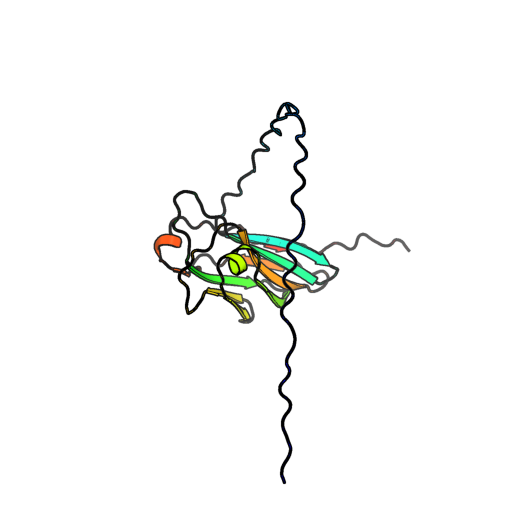39 VAL A N 1
ATOM 1023 C CA . VAL A 1 139 ? -13.972 3.376 16.170 1.00 91.62 139 VAL A CA 1
ATOM 1024 C C . VAL A 1 139 ? -14.700 4.710 16.004 1.00 91.62 139 VAL A C 1
ATOM 1026 O O . VAL A 1 139 ? -14.076 5.733 15.706 1.00 91.62 139 VAL A O 1
ATOM 1029 N N . ALA A 1 140 ? -16.020 4.701 16.190 1.00 86.88 140 ALA A N 1
ATOM 1030 C CA . ALA A 1 140 ? -16.849 5.893 16.066 1.00 86.88 140 ALA A CA 1
ATOM 1031 C C . ALA A 1 140 ? -16.326 7.040 16.951 1.00 86.88 140 ALA A C 1
ATOM 1033 O O . ALA A 1 140 ? -16.030 6.853 18.130 1.00 86.88 140 ALA A O 1
ATOM 1034 N N . GLY A 1 141 ? -16.199 8.235 16.367 1.00 83.62 141 GLY A N 1
ATOM 1035 C CA . GLY A 1 141 ? -15.771 9.442 17.081 1.00 83.62 141 GLY A CA 1
ATOM 1036 C C . GLY A 1 141 ? -14.283 9.520 17.451 1.00 83.62 141 GLY A C 1
ATOM 1037 O O . GLY A 1 141 ? -13.880 10.521 18.033 1.00 83.62 141 GLY A O 1
ATOM 1038 N N . ALA A 1 142 ? -13.460 8.519 17.119 1.00 87.88 142 ALA A N 1
ATOM 1039 C CA . ALA A 1 142 ? -12.027 8.537 17.410 1.00 87.88 142 ALA A CA 1
ATOM 1040 C C . ALA A 1 142 ? -11.216 9.026 16.207 1.00 87.88 142 ALA A C 1
ATOM 1042 O O . ALA A 1 142 ? -11.379 8.506 15.100 1.00 87.88 142 ALA A O 1
ATOM 1043 N N . ASP A 1 143 ? -10.313 9.982 16.421 1.00 92.00 143 ASP A N 1
ATOM 1044 C CA . ASP A 1 143 ? -9.256 10.306 15.462 1.00 92.00 143 ASP A CA 1
ATOM 1045 C C . ASP A 1 143 ? -8.324 9.106 15.272 1.00 92.00 143 ASP A C 1
ATOM 1047 O O . ASP A 1 143 ? -8.092 8.328 16.198 1.00 92.00 143 ASP A O 1
ATOM 1051 N N . ALA A 1 144 ? -7.801 8.953 14.060 1.00 94.25 144 ALA A N 1
ATOM 1052 C CA . ALA A 1 144 ? -6.868 7.889 13.727 1.00 94.25 144 ALA A CA 1
ATOM 1053 C C . ALA A 1 144 ? -5.819 8.373 12.730 1.00 94.25 144 ALA A C 1
ATOM 1055 O O . ALA A 1 144 ? -6.074 9.281 11.940 1.00 94.25 144 ALA A O 1
ATOM 1056 N N . THR A 1 145 ? -4.660 7.721 12.725 1.00 97.00 145 THR A N 1
ATOM 1057 C CA . THR A 1 145 ? -3.562 8.041 11.807 1.00 97.00 145 THR A CA 1
ATOM 1058 C C . THR A 1 145 ? -2.987 6.758 11.225 1.00 97.00 145 THR A C 1
ATOM 1060 O O . THR A 1 145 ? -2.894 5.750 11.922 1.00 97.00 145 THR A O 1
ATOM 1063 N N . LEU A 1 146 ? -2.593 6.793 9.955 1.00 97.81 146 LEU A N 1
ATOM 1064 C CA . LEU A 1 146 ? -1.790 5.752 9.318 1.00 97.81 146 LEU A CA 1
ATOM 1065 C C . LEU A 1 146 ? -0.496 6.373 8.797 1.00 97.81 146 LEU A C 1
ATOM 1067 O O . LEU A 1 146 ? -0.544 7.378 8.089 1.00 97.81 146 LEU A O 1
ATOM 1071 N N . THR A 1 147 ? 0.647 5.773 9.113 1.00 98.00 14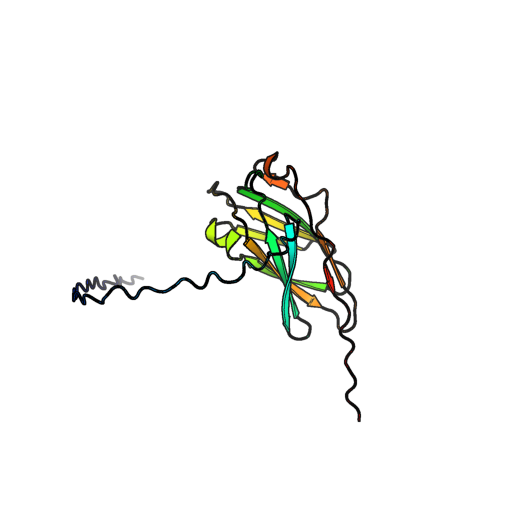7 THR A N 1
ATOM 1072 C CA . THR A 1 147 ? 1.960 6.339 8.772 1.00 98.00 147 THR A CA 1
ATOM 1073 C C . THR A 1 147 ? 2.842 5.293 8.110 1.00 98.00 147 THR A C 1
ATOM 1075 O O . THR A 1 147 ? 3.039 4.215 8.660 1.00 98.00 147 THR A O 1
ATOM 1078 N N . LEU A 1 148 ? 3.421 5.607 6.949 1.00 97.50 148 LEU A N 1
ATOM 1079 C CA . LEU A 1 148 ? 4.488 4.787 6.369 1.00 97.50 148 LEU A CA 1
ATOM 1080 C C . LEU A 1 148 ? 5.760 4.949 7.212 1.00 97.50 148 LEU A C 1
ATOM 1082 O O . LEU A 1 148 ? 6.231 6.069 7.403 1.00 97.50 148 LEU A O 1
ATOM 1086 N N . ILE A 1 149 ? 6.320 3.848 7.716 1.00 95.81 149 ILE A N 1
ATOM 1087 C CA . ILE A 1 149 ? 7.505 3.900 8.584 1.00 95.81 149 ILE A CA 1
ATOM 1088 C C . ILE A 1 149 ? 8.756 4.163 7.726 1.00 95.81 149 ILE A C 1
ATOM 1090 O O . ILE A 1 149 ? 9.075 3.314 6.897 1.00 95.81 149 ILE A O 1
ATOM 1094 N N . PRO A 1 150 ? 9.506 5.270 7.915 1.00 87.44 150 PRO A N 1
ATOM 1095 C CA . PRO A 1 150 ? 10.543 5.693 6.968 1.00 87.44 150 PRO A CA 1
ATOM 1096 C C . PRO A 1 150 ? 11.727 4.753 6.757 1.00 87.44 150 PRO A C 1
ATOM 1098 O O . PRO A 1 150 ? 12.267 4.698 5.657 1.00 87.44 150 PRO A O 1
ATOM 1101 N N . GLN A 1 151 ? 12.149 4.020 7.788 1.00 86.56 151 GLN A N 1
ATOM 1102 C CA . GLN A 1 151 ? 13.370 3.205 7.738 1.00 86.56 151 GLN A CA 1
ATOM 1103 C C . GLN A 1 151 ? 13.134 1.747 7.316 1.00 86.56 151 GLN A C 1
ATOM 1105 O O . GLN A 1 151 ? 14.082 0.968 7.272 1.00 86.56 151 GLN A O 1
ATOM 1110 N N . LEU A 1 152 ? 11.884 1.362 7.052 1.00 88.44 152 LEU A N 1
ATOM 1111 C CA . LEU A 1 152 ? 11.487 -0.025 6.806 1.00 88.44 152 LEU A CA 1
ATOM 1112 C C . LEU A 1 152 ? 11.035 -0.385 5.379 1.00 88.44 152 LEU A C 1
ATOM 1114 O O . LEU A 1 152 ? 10.782 -1.573 5.165 1.00 88.44 152 LEU A O 1
ATOM 1118 N N . PRO A 1 153 ? 10.924 0.524 4.387 1.00 91.12 153 PRO A N 1
ATOM 1119 C CA . PRO A 1 153 ? 10.729 0.089 3.015 1.00 91.12 153 PRO A CA 1
ATOM 1120 C C . PRO A 1 153 ? 11.974 -0.657 2.526 1.00 91.12 153 PRO A C 1
ATOM 1122 O O . PRO A 1 153 ? 13.082 -0.126 2.566 1.00 91.12 153 PRO A O 1
ATOM 1125 N N . ILE A 1 154 ? 11.798 -1.874 2.032 1.00 95.38 154 ILE A N 1
ATOM 1126 C CA . ILE A 1 154 ? 12.847 -2.697 1.430 1.00 95.38 154 ILE A CA 1
ATOM 1127 C C . ILE A 1 154 ? 12.368 -3.089 0.044 1.00 95.38 154 ILE A C 1
ATOM 1129 O O . ILE A 1 154 ? 11.401 -3.840 -0.086 1.00 95.38 154 ILE A O 1
ATOM 1133 N N . PHE A 1 155 ? 13.020 -2.582 -0.998 1.00 96.94 155 PHE A N 1
ATOM 1134 C CA . PHE A 1 155 ? 12.705 -2.939 -2.373 1.00 96.94 155 PHE A CA 1
ATOM 1135 C C . PHE A 1 155 ? 13.808 -3.799 -2.981 1.00 96.94 155 PHE A C 1
ATOM 1137 O O . PHE A 1 155 ? 14.973 -3.752 -2.579 1.00 96.94 155 PHE A O 1
ATOM 1144 N N . ALA A 1 156 ? 13.435 -4.589 -3.986 1.00 96.69 156 ALA A N 1
ATOM 1145 C CA . ALA A 1 156 ? 14.381 -5.321 -4.817 1.00 96.69 156 ALA A CA 1
ATOM 1146 C C . ALA A 1 156 ? 14.293 -4.828 -6.272 1.00 96.69 156 ALA A C 1
ATOM 1148 O O . ALA A 1 156 ? 13.195 -4.845 -6.823 1.00 96.69 156 ALA A O 1
ATOM 1149 N N . PRO A 1 157 ? 15.406 -4.455 -6.929 1.00 96.75 157 PRO A N 1
ATOM 1150 C CA . PRO A 1 157 ? 16.750 -4.338 -6.355 1.00 96.75 157 PRO A CA 1
ATOM 1151 C C . PRO A 1 157 ? 16.830 -3.203 -5.321 1.00 96.75 157 PRO A C 1
ATOM 1153 O O . PRO A 1 157 ? 16.000 -2.302 -5.334 1.00 96.75 157 PRO A O 1
ATOM 1156 N N . ALA A 1 158 ? 17.853 -3.220 -4.460 1.00 96.06 158 ALA A N 1
ATOM 1157 C CA . ALA A 1 158 ? 18.023 -2.206 -3.413 1.00 96.06 158 ALA A CA 1
ATOM 1158 C C . ALA A 1 158 ? 18.125 -0.772 -3.968 1.00 96.06 158 ALA A C 1
ATOM 1160 O O . ALA A 1 158 ? 17.678 0.163 -3.318 1.00 96.06 158 ALA A O 1
ATOM 1161 N N . SER A 1 159 ? 18.631 -0.594 -5.194 1.00 96.12 159 SER A N 1
ATOM 1162 C CA . SER A 1 159 ? 18.661 0.710 -5.872 1.00 96.12 159 SER A CA 1
ATOM 1163 C C . SER A 1 159 ? 17.272 1.281 -6.184 1.00 96.12 159 SER A C 1
ATOM 1165 O O . SER A 1 159 ? 17.144 2.467 -6.467 1.00 96.12 159 SER A O 1
ATOM 1167 N N . ALA A 1 160 ? 16.201 0.483 -6.110 1.00 96.44 160 ALA A N 1
ATOM 1168 C CA . ALA A 1 160 ? 14.837 0.998 -6.211 1.00 96.44 160 ALA A CA 1
ATOM 1169 C C . ALA A 1 160 ? 14.434 1.843 -4.982 1.00 96.44 160 ALA A C 1
ATOM 1171 O O . ALA A 1 160 ? 13.497 2.638 -5.074 1.00 96.44 160 ALA A O 1
ATOM 1172 N N . ASN A 1 161 ? 15.144 1.722 -3.851 1.00 94.69 161 ASN A N 1
ATOM 1173 C CA . ASN A 1 161 ? 14.985 2.607 -2.693 1.00 94.69 161 ASN A CA 1
ATOM 1174 C C . ASN A 1 161 ? 15.634 3.986 -2.891 1.00 94.69 161 ASN A C 1
ATOM 1176 O O . ASN A 1 161 ? 15.334 4.905 -2.125 1.00 94.69 161 ASN A O 1
ATOM 1180 N N . ASP A 1 162 ? 16.523 4.146 -3.876 1.00 93.75 162 ASP A N 1
ATOM 1181 C CA . ASP A 1 162 ? 17.241 5.401 -4.076 1.00 93.75 162 ASP A CA 1
ATOM 1182 C C . ASP A 1 162 ? 16.253 6.520 -4.428 1.00 93.75 162 ASP A C 1
ATOM 1184 O O . ASP A 1 162 ? 15.442 6.408 -5.349 1.00 93.75 162 ASP A O 1
ATOM 1188 N N . GLY A 1 163 ? 16.298 7.607 -3.653 1.00 89.75 163 GLY A N 1
ATOM 1189 C CA . GLY A 1 163 ? 15.394 8.744 -3.830 1.00 89.75 163 GLY A CA 1
ATOM 1190 C C . GLY A 1 163 ? 13.935 8.470 -3.446 1.00 89.75 163 GLY A C 1
ATOM 1191 O O . GLY A 1 163 ? 13.064 9.242 -3.848 1.00 89.75 163 GLY A O 1
ATOM 1192 N N . LEU A 1 164 ? 13.653 7.407 -2.680 1.00 93.31 164 LEU A N 1
ATOM 1193 C CA . LEU A 1 164 ? 12.311 7.111 -2.184 1.00 93.31 164 LEU A CA 1
ATOM 1194 C C . LEU A 1 164 ? 11.793 8.249 -1.294 1.00 93.31 164 LEU A C 1
ATOM 1196 O O . LEU A 1 164 ? 12.344 8.521 -0.228 1.00 93.31 164 LEU A O 1
ATOM 1200 N N . LEU A 1 165 ? 10.695 8.875 -1.716 1.00 95.00 165 LEU A N 1
ATOM 1201 C CA . LEU A 1 165 ? 9.977 9.867 -0.922 1.00 95.00 165 LEU A CA 1
ATOM 1202 C C . LEU A 1 165 ? 8.672 9.267 -0.411 1.00 95.00 165 LEU A C 1
ATOM 1204 O O . LEU A 1 165 ? 7.839 8.814 -1.197 1.00 95.00 165 LEU A O 1
ATOM 1208 N N . LEU A 1 166 ? 8.502 9.253 0.907 1.00 95.50 166 LEU A N 1
ATOM 1209 C CA . LEU A 1 166 ? 7.271 8.793 1.538 1.00 95.50 166 LEU A CA 1
ATOM 1210 C C . LEU A 1 166 ? 6.334 9.967 1.778 1.00 95.50 166 LEU A C 1
ATOM 1212 O O . LEU A 1 166 ? 6.771 11.048 2.173 1.00 95.50 166 LEU A O 1
ATOM 1216 N N . GLY A 1 167 ? 5.047 9.727 1.568 1.00 94.88 167 GLY A N 1
ATOM 1217 C CA . GLY A 1 167 ? 4.015 10.700 1.852 1.00 94.88 167 GLY A CA 1
ATOM 1218 C C . GLY A 1 167 ? 3.790 10.955 3.327 1.00 94.88 167 GLY A C 1
ATOM 1219 O O . GLY A 1 167 ? 4.210 10.164 4.179 1.00 94.88 167 GLY A O 1
ATOM 1220 N N . PRO A 1 168 ? 3.124 12.078 3.632 1.00 95.69 168 PRO A N 1
ATOM 1221 C CA . PRO A 1 168 ? 2.810 12.429 5.000 1.00 95.69 168 PRO A CA 1
ATOM 1222 C C . PRO A 1 168 ? 1.881 11.379 5.633 1.00 95.69 168 PRO A C 1
ATOM 1224 O O . PRO A 1 168 ? 1.193 10.638 4.921 1.00 95.69 168 PRO A O 1
ATOM 1227 N N . PRO A 1 169 ? 1.813 11.333 6.974 1.00 97.00 169 PRO A N 1
ATOM 1228 C CA . PRO A 1 169 ? 0.821 10.532 7.674 1.00 97.00 169 PRO A CA 1
ATOM 1229 C C . PRO A 1 169 ? -0.598 10.837 7.185 1.00 97.00 169 PRO A C 1
ATOM 1231 O O . PRO A 1 169 ? -0.997 11.999 7.065 1.00 97.00 169 PRO A O 1
ATOM 1234 N N . LEU A 1 170 ? -1.386 9.792 6.952 1.00 96.69 170 LEU A N 1
ATOM 1235 C CA . LEU A 1 170 ? -2.798 9.923 6.631 1.00 96.69 170 LEU A CA 1
ATOM 1236 C C . LEU A 1 170 ? -3.586 10.103 7.928 1.00 96.69 170 LEU A C 1
ATOM 1238 O O . LEU A 1 170 ? -3.790 9.147 8.677 1.00 96.69 170 LEU A O 1
ATOM 1242 N N . VAL A 1 171 ? -4.040 11.329 8.177 1.00 95.56 171 VAL A N 1
ATOM 1243 C CA . VAL A 1 171 ? -4.857 11.674 9.345 1.00 95.56 171 VAL A CA 1
ATOM 1244 C C . VAL A 1 171 ? -6.340 11.526 9.012 1.00 95.56 171 VAL A C 1
ATOM 1246 O O . VAL A 1 171 ? -6.847 12.053 8.021 1.00 95.56 171 VAL A O 1
ATOM 1249 N N . LEU A 1 172 ? -7.053 10.811 9.870 1.00 91.44 172 LEU A N 1
ATOM 1250 C CA . LEU A 1 172 ? -8.479 10.552 9.788 1.00 91.44 172 LEU A CA 1
ATOM 1251 C C . LEU A 1 172 ? -9.140 11.254 10.968 1.00 91.44 172 LEU A C 1
ATOM 1253 O O . LEU A 1 172 ? -9.086 10.775 12.098 1.00 91.44 172 LEU A O 1
ATOM 1257 N N . THR A 1 173 ? -9.784 12.387 10.714 1.00 88.94 173 THR A N 1
ATOM 1258 C CA . THR A 1 173 ? -10.472 13.168 11.749 1.00 88.94 173 THR A CA 1
ATOM 1259 C C . THR A 1 173 ? -11.868 12.625 12.013 1.00 88.94 173 THR A C 1
ATOM 1261 O O . THR A 1 173 ? -12.512 12.069 11.114 1.00 88.94 173 THR A O 1
ATOM 1264 N N . ALA A 1 174 ? -12.298 12.652 13.271 1.00 82.06 174 ALA A N 1
ATOM 1265 C CA . ALA A 1 174 ? -13.619 12.206 13.677 1.00 82.06 174 ALA A CA 1
ATOM 1266 C C . ALA A 1 174 ? -14.660 13.021 12.910 1.00 82.06 174 ALA A C 1
ATOM 1268 O O . ALA A 1 174 ? -14.608 14.250 12.884 1.00 82.06 174 ALA A O 1
ATOM 1269 N N . SER A 1 175 ? -15.594 12.337 12.249 1.00 71.06 175 SER A N 1
ATOM 1270 C CA . SER A 1 175 ? -16.699 13.041 11.611 1.00 71.06 175 SER A CA 1
ATOM 1271 C C . SER A 1 175 ? -17.592 13.561 12.730 1.00 71.06 175 SER A C 1
ATOM 1273 O O . SER A 1 175 ? -18.234 12.774 13.424 1.00 71.06 175 SER A O 1
ATOM 1275 N N . SER A 1 176 ? -17.613 14.874 12.942 1.00 58.41 176 SER A N 1
ATOM 1276 C CA . SER A 1 176 ? -18.591 15.503 13.818 1.00 58.41 176 SER A CA 1
ATOM 1277 C C . SER A 1 176 ? -19.969 15.232 13.223 1.00 58.41 176 SER A C 1
ATOM 1279 O O . SER A 1 176 ? -20.319 15.756 12.164 1.00 58.41 176 SER A O 1
ATOM 1281 N N . ALA A 1 177 ? -20.739 14.356 13.874 1.00 56.66 177 ALA A N 1
ATOM 1282 C CA . ALA A 1 177 ? -22.145 14.158 13.561 1.00 56.66 177 ALA A CA 1
ATOM 1283 C C . ALA A 1 177 ? -22.820 15.531 13.652 1.00 56.66 177 ALA A C 1
ATOM 1285 O O . ALA A 1 177 ? -23.004 16.084 14.736 1.00 56.66 177 ALA A O 1
ATOM 1286 N N . THR A 1 178 ? -23.081 16.138 12.498 1.00 52.00 178 THR A N 1
ATOM 1287 C CA . THR A 1 178 ? -23.740 17.437 12.439 1.00 52.00 178 THR A CA 1
ATOM 1288 C C . THR A 1 178 ? -25.181 17.190 12.869 1.00 52.00 178 THR A C 1
ATOM 1290 O O . THR A 1 178 ? -25.860 16.339 12.299 1.00 52.00 178 THR A O 1
ATOM 1293 N N . GLY A 1 179 ? -25.575 17.845 13.960 1.00 48.53 179 GLY A N 1
ATOM 1294 C CA . GLY A 1 179 ? -26.737 17.508 14.772 1.00 48.53 179 GLY A CA 1
ATOM 1295 C C . GLY A 1 179 ? -28.035 17.290 13.996 1.00 48.53 179 GLY A C 1
ATOM 1296 O O . GLY A 1 179 ? -28.513 18.172 13.284 1.00 48.53 179 GLY A O 1
ATOM 1297 N N . GLY A 1 180 ? -28.652 16.133 14.235 1.00 41.78 180 GLY A N 1
ATOM 1298 C CA . GLY A 1 180 ? -30.098 15.997 14.124 1.00 41.78 180 GLY A CA 1
ATOM 1299 C C . GLY A 1 180 ? -30.727 16.879 15.195 1.00 41.78 180 GLY A C 1
ATOM 1300 O O . GLY A 1 180 ? -30.550 16.642 16.389 1.00 41.78 180 GLY A O 1
ATOM 1301 N N . THR A 1 181 ? -31.380 17.949 14.757 1.00 49.44 181 THR A N 1
ATOM 1302 C CA . THR A 1 181 ? -32.209 18.787 15.628 1.00 49.44 181 THR A CA 1
ATOM 1303 C C . THR A 1 181 ? -33.463 17.973 15.989 1.00 49.44 181 THR A C 1
ATOM 1305 O O . THR A 1 181 ? -33.965 17.286 15.095 1.00 49.44 181 THR A O 1
ATOM 1308 N N . PRO A 1 182 ? -33.910 17.968 17.261 1.00 60.25 182 PRO A N 1
ATOM 1309 C CA . PRO A 1 182 ? -35.062 17.183 17.719 1.00 60.25 182 PRO A CA 1
ATOM 1310 C C . PRO A 1 182 ? -36.383 17.583 17.054 1.00 60.25 182 PRO A C 1
ATOM 1312 O O . PRO A 1 182 ? -36.518 18.764 16.656 1.00 60.25 182 PRO A O 1
#

Nearest PDB structures (foldseek):
  1g1k-assembly2_B  TM=7.560E-01  e=3.101E-07  Ruminiclostridium cellulolyticum
  5nrm-assembly1_A  TM=7.664E-01  e=1.350E-06  Acetivibrio cellulolyticus
  8wb8-assembly1_A  TM=5.674E-01  e=3.442E-03  Ligilactobacillus ruminis ATCC 25644
  8kcl-assembly1_A  TM=4.904E-01  e=2.108E-03  Ligilactobacillus ruminis ATCC 25644
  8w5b-assembly1_A  TM=5.210E-01  e=5.040E-03  Ligilactobacillus ruminis ATCC 25644

Secondary structure (DSSP, 8-state):
------------------------------------------S-SEEEEEEEEETTEEEEEEEE---TTSPPPSEEEEEEEE-TTEEEEEEEE-HHHHHTT-EEEEEE-SSEEEEEEE-SS--PPPPSEEEEEEEEEEPTT--EEEEE-TT--EEESGGGGTT--BPPPEEE----------

pLDDT: mean 83.95, std 19.03, range [39.97, 98.69]

Foldseek 3Di:
DDDDDDDDDDDDDDDDDDDDDDDDDDDPPPPPPPPPPPPPPPLAQWEWDWDDDDDQKTKIWIWGDDDPPADFFQKKKWKKFKFPQKDWDDKDFDDQLVVQVWDWDWDDPPRMIIIMTHDPPDSRGGHGTTGMMTMIGGHAQDKIKMATDVPGMQTPPNSNCPPHGYDDIDIDHHPDPPDDDD